Protein AF-A0AAN8E8A8-F1 (afdb_monomer_lite)

Foldseek 3Di:
DDDDDPDDPPDPDDDPDDPDPPPDCPLLALCCVQQQNPPQQAADDDDDLQFLQSLLVLLVRRVQLSRVQSNVVRDPLAQSQLVVVCSLCVPDDSQQCPLQFLPGQRHPPPDDLVSCVSSVNSSVVLNSLLLNLLSVLLNLLLVLLCVCLVCVCVLPVVLCVLLHDFDQQDAPQLLLLLLVLLLVLLVVCVVRRSQQLVSLLSNQLSVQSVVVPPDDDRDRDRVVVNSVNSNVSSVSSNVLSRLLSCCLSVHPPRHQVSNGPSLFCDDPPPGPGSNSRNCRSNSSNHPCSCPCSVVSSVSSSLSSNLVNSVSSCCRPFVKDKDKAPDQDPPDPAWDADPPPSITIGIWGQDPVNPDTHGDCSVSCVVSPPD

Sequence (370 aa):
MHLSGQLAAALAVSVATAAPSSLWRRADDPLGPYLGGLKDRGKCVTHKYETTESRAEVWDAARGSEFIDAYLNNNPREGWTTTIAKRLFPDQSAGQLDGWSDQALFTLGNHECSEFADLNVAGLFEVLVSIQDFHLFSKQYLSNLDLICSDPGNITSSVVEQFGKPEEDESPNYAALLSGALSIGAAASDANPTMGGALGALSGLAGIVGELNGKDEAGDDSEDLALRMVRGTCQAAKASISKIVDAVVGVPGSSEVDIPFDMKATTTAKYEHAIAYLFENGQWLSDHPTWAIRQNFDEVKLRMRQSLAWQLLRLKHQALVVINDASDCTDKNEVKDPDNGYCYGMMQLSEDGNNLLGGINDIAYPLWDE

Structure (mmCIF, N/CA/C/O backbone):
data_AF-A0AAN8E8A8-F1
#
_entry.id   AF-A0AAN8E8A8-F1
#
loop_
_atom_site.group_PDB
_atom_site.id
_atom_site.type_symbol
_atom_site.label_atom_id
_atom_site.label_alt_id
_atom_site.label_comp_id
_atom_site.label_asym_id
_atom_site.label_entity_id
_atom_site.label_seq_id
_atom_site.pdbx_PDB_ins_code
_atom_site.Cartn_x
_atom_site.Cartn_y
_atom_site.Cartn_z
_atom_site.occupancy
_atom_site.B_iso_or_equiv
_atom_site.auth_seq_id
_atom_site.auth_comp_id
_atom_site.auth_asym_id
_atom_site.auth_atom_id
_atom_site.pdbx_PDB_model_num
ATOM 1 N N . MET A 1 1 ? 14.234 18.464 74.616 1.00 35.94 1 MET A N 1
ATOM 2 C CA . MET A 1 1 ? 14.677 17.823 73.361 1.00 35.94 1 MET A CA 1
ATOM 3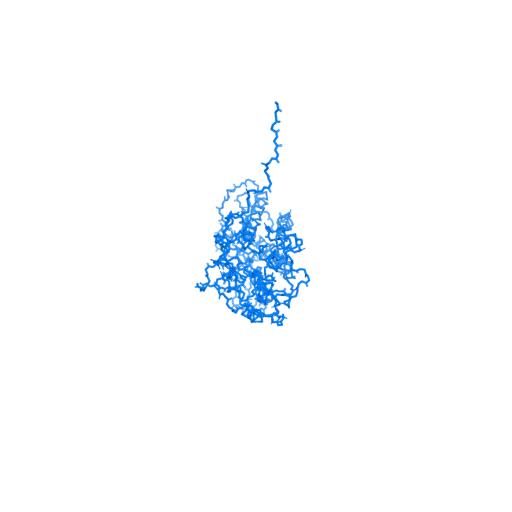 C C . MET A 1 1 ? 13.526 16.974 72.837 1.00 35.94 1 MET A C 1
ATOM 5 O O . MET A 1 1 ? 13.085 16.117 73.583 1.00 35.94 1 MET A O 1
ATOM 9 N N . HIS A 1 2 ? 13.057 17.300 71.623 1.00 33.69 2 HIS A N 1
ATOM 10 C CA . HIS A 1 2 ? 12.178 16.557 70.688 1.00 33.69 2 HIS A CA 1
ATOM 11 C C . HIS A 1 2 ? 10.798 16.055 71.191 1.00 33.69 2 HIS A C 1
ATOM 13 O O . HIS A 1 2 ? 10.729 15.251 72.107 1.00 33.69 2 HIS A O 1
ATOM 19 N N . LEU A 1 3 ? 9.644 16.592 70.733 1.00 29.50 3 LEU A N 1
ATOM 20 C CA . LEU A 1 3 ? 8.972 16.385 69.417 1.00 29.50 3 LEU A CA 1
ATOM 21 C C . LEU A 1 3 ? 8.946 14.888 69.063 1.00 29.50 3 LEU A C 1
ATOM 23 O O . LEU A 1 3 ? 9.996 14.310 68.847 1.00 29.50 3 LEU A O 1
ATOM 27 N N . SER A 1 4 ? 7.828 14.171 68.947 1.00 38.38 4 SER A N 1
ATOM 28 C CA . SER A 1 4 ? 6.668 14.408 68.074 1.00 38.38 4 SER A CA 1
ATOM 29 C C . SER A 1 4 ? 5.815 13.119 68.073 1.00 38.38 4 SER A C 1
ATOM 31 O O . SER A 1 4 ? 6.364 12.043 68.298 1.00 38.38 4 SER A O 1
ATOM 33 N N . GLY A 1 5 ? 4.500 13.200 67.819 1.00 32.78 5 GLY A N 1
ATOM 34 C CA . GLY A 1 5 ? 3.701 11.996 67.530 1.00 32.78 5 GLY A CA 1
ATOM 35 C C . GLY A 1 5 ? 2.198 12.040 67.824 1.00 32.78 5 GLY A C 1
ATOM 36 O O . GLY A 1 5 ? 1.542 11.016 67.695 1.00 32.78 5 GLY A O 1
ATOM 37 N N . GLN A 1 6 ? 1.619 13.183 68.204 1.00 39.28 6 GLN A N 1
ATOM 38 C CA . GLN A 1 6 ? 0.170 13.401 68.105 1.00 39.28 6 GLN A CA 1
ATOM 39 C C . GLN A 1 6 ? -0.155 13.938 66.706 1.00 39.28 6 GLN A C 1
ATOM 41 O O . GLN A 1 6 ? -0.152 15.144 66.487 1.00 39.28 6 GLN A O 1
ATOM 46 N N . LEU A 1 7 ? -0.368 13.040 65.742 1.00 34.28 7 LEU A N 1
ATOM 47 C CA . LEU A 1 7 ? -0.875 13.373 64.403 1.00 34.28 7 LEU A CA 1
ATOM 48 C C . LEU A 1 7 ? -1.458 12.112 63.746 1.00 34.28 7 LEU A C 1
ATOM 50 O O . LEU A 1 7 ? -0.932 11.585 62.776 1.00 34.28 7 LEU A O 1
ATOM 54 N N . ALA A 1 8 ? -2.539 11.588 64.325 1.00 34.41 8 ALA A N 1
ATOM 55 C CA . ALA A 1 8 ? -3.302 10.481 63.735 1.00 34.41 8 ALA A CA 1
ATOM 56 C C . ALA A 1 8 ? -4.830 10.659 63.840 1.00 34.41 8 ALA A C 1
ATOM 58 O O . ALA A 1 8 ? -5.570 9.716 63.593 1.00 34.41 8 ALA A O 1
ATOM 59 N N . ALA A 1 9 ? -5.331 11.847 64.201 1.00 35.34 9 ALA A N 1
ATOM 60 C CA . ALA A 1 9 ? -6.763 12.030 64.478 1.00 35.34 9 ALA A CA 1
ATOM 61 C C . ALA A 1 9 ? -7.368 13.346 63.954 1.00 35.34 9 ALA A C 1
ATOM 63 O O . ALA A 1 9 ? -8.383 13.801 64.469 1.00 35.34 9 ALA A O 1
ATOM 64 N N . ALA A 1 10 ? -6.775 13.964 62.930 1.00 33.94 10 ALA A N 1
ATOM 65 C CA . ALA A 1 10 ? -7.313 15.186 62.329 1.00 33.94 10 ALA A CA 1
ATOM 66 C C . ALA A 1 10 ? -7.115 15.190 60.807 1.00 33.94 10 ALA A C 1
ATOM 68 O O . ALA A 1 10 ? -6.265 15.908 60.298 1.00 33.94 10 ALA A O 1
ATOM 69 N N . LEU A 1 11 ? -7.862 14.338 60.098 1.00 31.73 11 LEU A N 1
ATOM 70 C CA . LEU A 1 11 ? -8.138 14.460 58.652 1.00 31.73 11 LEU A CA 1
ATOM 71 C C . LEU A 1 11 ? -9.311 13.555 58.221 1.00 31.73 11 LEU A C 1
ATOM 73 O O . LEU A 1 11 ? -9.364 13.044 57.108 1.00 31.73 11 LEU A O 1
ATOM 77 N N . ALA A 1 12 ? -10.273 13.361 59.124 1.00 36.41 12 ALA A N 1
ATOM 78 C CA . ALA A 1 12 ? -11.606 12.898 58.775 1.00 36.41 12 ALA A CA 1
ATOM 79 C C . ALA A 1 12 ? -12.535 14.112 58.886 1.00 36.41 12 ALA A C 1
ATOM 81 O O . ALA A 1 12 ? -12.569 14.747 59.936 1.00 36.41 12 ALA A O 1
ATOM 82 N N . VAL A 1 13 ? -13.281 14.385 57.812 1.00 38.91 13 VAL A N 1
ATOM 83 C CA . VAL A 1 13 ? -14.240 15.485 57.574 1.00 38.91 13 VAL A CA 1
ATOM 84 C C . VAL A 1 13 ? -13.688 16.622 56.699 1.00 38.91 13 VAL A C 1
ATOM 86 O O . VAL A 1 13 ? -12.689 17.257 57.015 1.00 38.91 13 VAL A O 1
ATOM 89 N N . SER A 1 14 ? -14.436 16.879 55.613 1.00 34.62 14 SER A N 1
ATOM 90 C CA . SER A 1 14 ? -14.176 17.699 54.412 1.00 34.62 14 SER A CA 1
ATOM 91 C C . SER A 1 14 ? -13.165 17.046 53.461 1.00 34.62 14 SER A C 1
ATOM 93 O O . SER A 1 14 ? -11.975 17.048 53.711 1.00 34.62 14 SER A O 1
ATOM 95 N N . VAL A 1 15 ? -13.589 16.338 52.408 1.00 35.12 15 VAL A N 1
ATOM 96 C CA . VAL A 1 15 ? -14.253 16.912 51.231 1.00 35.12 15 VAL A CA 1
ATOM 97 C C . VAL A 1 15 ? -15.332 15.964 50.682 1.00 35.12 15 VAL A C 1
ATOM 99 O O . VAL A 1 15 ? -15.055 15.016 49.955 1.00 35.12 15 VAL A O 1
ATOM 102 N N . ALA A 1 16 ? -16.590 16.264 51.003 1.00 40.56 16 ALA A N 1
ATOM 103 C CA . ALA A 1 16 ? -17.715 15.967 50.130 1.00 40.56 16 ALA A CA 1
ATOM 104 C C . ALA A 1 16 ? -17.900 17.189 49.219 1.00 40.56 16 ALA A C 1
ATOM 106 O O . ALA A 1 16 ? -18.702 18.066 49.515 1.00 40.56 16 ALA A O 1
ATOM 107 N N . THR A 1 17 ? -17.117 17.270 48.144 1.00 37.12 17 THR A N 1
ATOM 108 C CA . THR A 1 17 ? -17.407 18.117 46.978 1.00 37.12 17 THR A CA 1
ATOM 109 C C . THR A 1 17 ? -16.870 17.419 45.735 1.00 37.12 17 THR A C 1
ATOM 111 O O . THR A 1 17 ? -15.662 17.285 45.577 1.00 37.12 17 THR A O 1
ATOM 114 N N . ALA A 1 18 ? -17.799 16.980 44.884 1.00 38.16 18 ALA A N 1
ATOM 115 C CA . ALA A 1 18 ? -17.611 16.673 43.469 1.00 38.16 18 ALA A CA 1
ATOM 116 C C . ALA A 1 18 ? -16.403 15.786 43.107 1.00 38.16 18 ALA A C 1
ATOM 118 O O . ALA A 1 18 ? -15.421 16.257 42.541 1.00 38.16 18 ALA A O 1
ATOM 119 N N . ALA A 1 19 ? -16.538 14.471 43.298 1.00 33.03 19 ALA A N 1
ATOM 120 C CA . ALA A 1 19 ? -15.994 13.582 42.278 1.00 33.03 19 ALA A CA 1
ATOM 121 C C . ALA A 1 19 ? -16.868 13.793 41.027 1.00 33.03 19 ALA A C 1
ATOM 123 O O . ALA A 1 19 ? -18.078 13.545 41.111 1.00 33.03 19 ALA A O 1
ATOM 124 N N . PRO A 1 20 ? -16.333 14.310 39.903 1.00 36.38 20 PRO A N 1
ATOM 125 C CA . PRO A 1 20 ? -17.075 14.270 38.658 1.00 36.38 20 PRO A CA 1
ATOM 126 C C . PRO A 1 20 ? -17.389 12.804 38.388 1.00 36.38 20 PRO A C 1
ATOM 128 O O . PRO A 1 20 ? -16.576 11.927 38.671 1.00 36.38 20 PRO A O 1
ATOM 131 N N . SER A 1 21 ? -18.594 12.558 37.898 1.00 35.22 21 SER A N 1
ATOM 132 C CA . SER A 1 21 ? -19.076 11.284 37.390 1.00 35.22 21 SER A CA 1
ATOM 133 C C . SER A 1 21 ? -18.055 10.646 36.441 1.00 35.22 21 SER A C 1
ATOM 135 O O . SER A 1 21 ? -18.149 10.795 35.223 1.00 35.22 21 SER A O 1
ATOM 137 N N . SER A 1 22 ? -17.081 9.920 36.986 1.00 37.28 22 SER A N 1
ATOM 138 C CA . SER A 1 22 ? -16.337 8.901 36.271 1.00 37.28 22 SER A CA 1
ATOM 139 C C . SER A 1 22 ? -17.321 7.766 36.057 1.00 37.28 22 SER A C 1
ATOM 141 O O . SER A 1 22 ? -17.480 6.856 36.867 1.00 37.28 22 SER A O 1
ATOM 143 N N . LEU A 1 23 ? -18.073 7.935 34.970 1.00 39.00 23 LEU A N 1
ATOM 144 C CA . LEU A 1 23 ? -18.731 6.890 34.214 1.00 39.00 23 LEU A CA 1
ATOM 145 C C . LEU A 1 23 ? -17.980 5.580 34.427 1.00 39.00 23 LEU A C 1
ATOM 147 O O . LEU A 1 23 ? -16.825 5.431 34.026 1.00 39.00 23 LEU A O 1
ATOM 151 N N . TRP A 1 24 ? -18.650 4.662 35.109 1.00 38.09 24 TRP A N 1
ATOM 152 C CA . TRP A 1 24 ? -18.317 3.256 35.110 1.00 38.09 24 TRP A CA 1
ATOM 153 C C . TRP A 1 24 ? -17.956 2.868 33.676 1.00 38.09 24 TRP A C 1
ATOM 155 O O . TRP A 1 24 ? -18.806 2.976 32.789 1.00 38.09 24 TRP A O 1
ATOM 165 N N . ARG A 1 25 ? -16.698 2.470 33.437 1.00 45.06 25 ARG A N 1
ATOM 166 C CA . ARG A 1 25 ? -16.349 1.708 32.235 1.00 45.06 25 ARG A CA 1
ATOM 167 C C . ARG A 1 25 ? -17.308 0.529 32.222 1.00 45.06 25 ARG A C 1
ATOM 169 O O . ARG A 1 25 ? -17.209 -0.352 33.073 1.00 45.06 25 ARG A O 1
ATOM 176 N N . ARG A 1 26 ? -18.280 0.564 31.321 1.00 51.53 26 ARG A N 1
ATOM 177 C CA . ARG A 1 26 ? -19.059 -0.614 30.984 1.00 51.53 26 ARG A CA 1
ATOM 178 C C . ARG A 1 26 ? -18.059 -1.610 30.418 1.00 51.53 26 ARG A C 1
ATOM 180 O O . ARG A 1 26 ? -17.403 -1.306 29.428 1.00 51.53 26 ARG A O 1
ATOM 187 N N . ALA A 1 27 ? -17.848 -2.723 31.117 1.00 60.53 27 ALA A N 1
ATOM 188 C CA . ALA A 1 27 ? -16.941 -3.770 30.648 1.00 60.53 27 ALA A CA 1
ATOM 189 C C . ALA A 1 27 ? -17.381 -4.296 29.267 1.00 60.53 27 ALA A C 1
ATOM 191 O O . ALA A 1 27 ? -16.548 -4.723 28.483 1.00 60.53 27 ALA A O 1
ATOM 192 N N . ASP A 1 28 ? -18.677 -4.172 28.975 1.00 72.06 28 ASP A N 1
ATOM 193 C CA . ASP A 1 28 ? -19.370 -4.468 27.723 1.00 72.06 28 ASP A CA 1
ATOM 194 C C . ASP A 1 28 ? -19.253 -3.371 26.645 1.00 72.06 28 ASP A C 1
ATOM 196 O O . ASP A 1 28 ? -19.729 -3.569 25.534 1.00 72.06 28 ASP A O 1
ATOM 200 N N . ASP A 1 29 ? -18.665 -2.204 26.944 1.00 81.38 29 ASP A N 1
ATOM 201 C CA . ASP A 1 29 ? -18.480 -1.123 25.964 1.00 81.38 29 ASP A CA 1
ATOM 202 C C . ASP A 1 29 ? -17.248 -0.238 26.274 1.00 81.38 29 ASP A C 1
ATOM 204 O O . ASP A 1 29 ? -17.376 0.915 26.717 1.00 81.38 29 ASP A O 1
ATOM 208 N N . PRO A 1 30 ? -16.026 -0.751 26.048 1.00 85.31 30 PRO A N 1
ATOM 209 C CA . PRO A 1 30 ? -14.789 -0.031 26.351 1.00 85.31 30 PRO A CA 1
ATOM 210 C C . PRO A 1 30 ? -14.510 1.163 25.420 1.00 85.31 30 PRO A C 1
ATOM 212 O O . PRO A 1 30 ? -13.744 2.055 25.799 1.00 85.31 30 PRO A O 1
ATOM 215 N N . LEU A 1 31 ? -15.109 1.211 24.220 1.00 89.00 31 LEU A N 1
ATOM 216 C CA . LEU A 1 31 ? -14.847 2.261 23.223 1.00 89.00 31 LEU A CA 1
ATOM 217 C C . LEU A 1 31 ? -15.950 3.317 23.105 1.00 89.00 31 LEU A C 1
ATOM 219 O O . LEU A 1 31 ? -15.705 4.372 22.526 1.00 89.00 31 LEU A O 1
ATOM 223 N N . GLY A 1 32 ? -17.130 3.106 23.687 1.00 87.56 32 GLY A N 1
ATOM 224 C CA . GLY A 1 32 ? -18.271 4.010 23.548 1.00 87.56 32 GLY A CA 1
ATOM 225 C C . GLY A 1 32 ? -18.007 5.496 23.830 1.00 87.56 32 GLY A C 1
ATOM 226 O O . GLY A 1 32 ? -18.462 6.324 23.039 1.00 87.56 32 GLY A O 1
ATOM 227 N N . PRO A 1 33 ? -17.235 5.875 24.870 1.00 88.69 33 PRO A N 1
ATOM 228 C CA . PRO A 1 33 ? -16.879 7.275 25.126 1.00 88.69 33 PRO A CA 1
ATOM 229 C C . PRO A 1 33 ? -16.041 7.942 24.026 1.00 88.69 33 PRO A C 1
ATOM 231 O O . PRO A 1 33 ? -15.906 9.160 24.025 1.00 88.69 33 PRO A O 1
ATOM 234 N N . TYR A 1 34 ? -15.465 7.156 23.117 1.00 89.75 34 TYR A N 1
ATOM 235 C CA . TYR A 1 34 ? -14.472 7.590 22.137 1.00 89.75 34 TYR A CA 1
ATOM 236 C C . TYR A 1 34 ? -14.999 7.597 20.700 1.00 89.75 34 TYR A C 1
ATOM 238 O O . TYR A 1 34 ? -14.264 7.979 19.801 1.00 89.75 34 TYR A O 1
ATOM 246 N N . LEU A 1 35 ? -16.250 7.188 20.471 1.00 89.38 35 LEU A N 1
ATOM 247 C CA . LEU A 1 35 ? -16.831 7.042 19.129 1.00 89.38 35 LEU A CA 1
ATOM 248 C C . LEU A 1 35 ? -17.850 8.137 18.780 1.00 89.38 35 LEU A C 1
ATOM 250 O O . LEU A 1 35 ? -18.697 7.937 17.915 1.00 89.38 35 LEU A O 1
ATOM 254 N N . GLY A 1 36 ? -17.846 9.269 19.493 1.00 83.25 36 GLY A N 1
ATOM 255 C CA . GLY A 1 36 ? -18.661 10.439 19.131 1.00 83.25 36 GLY A CA 1
ATOM 256 C C . GLY A 1 36 ? -20.174 10.195 19.050 1.00 83.25 36 GLY A C 1
ATOM 257 O O . GLY A 1 36 ? -20.881 10.919 18.357 1.00 83.25 36 GLY A O 1
ATOM 258 N N . GLY A 1 37 ? -20.692 9.163 19.725 1.00 81.62 37 GLY A N 1
ATOM 259 C CA . GLY A 1 37 ? -22.108 8.794 19.653 1.00 81.62 37 GLY A CA 1
ATOM 260 C C . GLY A 1 37 ? -22.492 7.883 18.480 1.00 81.62 37 GLY A C 1
ATOM 261 O O . GLY A 1 37 ? -23.688 7.723 18.232 1.00 81.62 37 GLY A O 1
ATOM 262 N N . LEU A 1 38 ? -21.531 7.247 17.799 1.00 87.56 38 LEU A N 1
ATOM 263 C CA . LEU A 1 38 ? -21.780 6.155 16.853 1.00 87.56 38 LEU A CA 1
ATOM 264 C C . LEU A 1 38 ? -22.551 5.012 17.550 1.00 87.56 38 LEU A C 1
ATOM 266 O O . LEU A 1 38 ? -22.001 4.278 18.378 1.00 87.56 38 LEU A O 1
ATOM 270 N N . LYS A 1 39 ? -23.857 4.913 17.257 1.00 80.62 39 LYS A N 1
ATOM 271 C CA . LYS A 1 39 ? -24.787 3.987 17.938 1.00 80.62 39 LYS A CA 1
ATOM 272 C C . LYS A 1 39 ? -24.770 2.575 17.366 1.00 80.62 39 LYS A C 1
ATOM 274 O O . LYS A 1 39 ? -24.834 1.623 18.129 1.00 80.62 39 LYS A O 1
ATOM 279 N N . ASP A 1 40 ? -24.718 2.463 16.045 1.00 86.19 40 ASP A N 1
ATOM 280 C CA . ASP A 1 40 ? -24.553 1.192 15.345 1.00 86.19 40 ASP A CA 1
ATOM 281 C C . ASP A 1 40 ? -23.068 1.043 15.004 1.00 86.19 40 ASP A C 1
ATOM 283 O O . ASP A 1 40 ? -22.513 1.904 14.324 1.00 86.19 40 ASP A O 1
ATOM 287 N N . ARG A 1 41 ? -22.414 0.013 15.538 1.00 89.12 41 ARG A N 1
ATOM 288 C CA . ARG A 1 41 ? -20.958 -0.191 15.434 1.00 89.12 41 ARG A CA 1
ATOM 289 C C . ARG A 1 41 ? -20.630 -1.423 14.607 1.00 89.12 41 ARG A C 1
ATOM 291 O O . ARG A 1 41 ? -19.653 -2.122 14.873 1.00 89.12 41 ARG A O 1
ATOM 298 N N . GLY A 1 42 ? -21.498 -1.672 13.634 1.00 91.19 42 GLY A N 1
ATOM 299 C CA . GLY A 1 42 ? -21.404 -2.798 12.738 1.00 91.19 42 GLY A CA 1
ATOM 300 C C . GLY A 1 42 ? -21.717 -4.116 13.429 1.00 91.19 42 GLY A C 1
ATOM 301 O O . GLY A 1 42 ? -22.034 -4.194 14.619 1.00 91.19 42 GLY A O 1
ATOM 302 N N . LYS A 1 43 ? -21.636 -5.177 12.639 1.00 91.19 43 LYS A N 1
ATOM 303 C CA . LYS A 1 43 ? -21.940 -6.547 13.045 1.00 91.19 43 LYS A CA 1
ATOM 304 C C . LYS A 1 43 ? -20.898 -7.495 12.477 1.00 91.19 43 LYS A C 1
ATOM 306 O O . LYS A 1 43 ? -20.327 -7.225 11.425 1.00 91.19 43 LYS A O 1
ATOM 311 N N . CYS A 1 44 ? -20.732 -8.634 13.137 1.00 87.88 44 CYS A N 1
ATOM 312 C CA . CYS A 1 44 ? -20.002 -9.743 12.548 1.00 87.88 44 CYS A CA 1
ATOM 313 C C . CYS A 1 44 ? -20.753 -10.250 11.323 1.00 87.88 44 CYS A C 1
ATOM 315 O O . CYS A 1 44 ? -21.973 -10.448 11.354 1.00 87.88 44 CYS A O 1
ATOM 317 N N . VAL A 1 45 ? -20.011 -10.472 10.252 1.00 85.38 45 VAL A N 1
ATOM 318 C CA . VAL A 1 45 ? -20.503 -11.034 9.001 1.00 85.38 45 VAL A CA 1
ATOM 319 C C . VAL A 1 45 ? -19.654 -12.235 8.633 1.00 85.38 45 VAL A C 1
ATOM 321 O O . VAL A 1 45 ? -18.558 -12.427 9.145 1.00 85.38 45 VAL A O 1
ATOM 324 N N . THR A 1 46 ? -20.187 -13.102 7.780 1.00 80.75 46 THR A N 1
ATOM 325 C CA . THR A 1 46 ? -19.402 -14.224 7.270 1.00 80.75 46 THR A CA 1
ATOM 326 C C . THR A 1 46 ? -18.262 -13.679 6.416 1.00 80.75 46 THR A C 1
ATOM 328 O O . THR A 1 46 ? -18.532 -12.998 5.428 1.00 80.75 46 THR A O 1
ATOM 331 N N . HIS A 1 47 ? -17.019 -13.994 6.785 1.00 76.12 47 HIS A N 1
ATOM 332 C CA . HIS A 1 47 ? -15.837 -13.538 6.057 1.00 76.12 47 HIS A CA 1
ATOM 333 C C . HIS A 1 47 ? -15.872 -14.077 4.622 1.00 76.12 47 HIS A C 1
ATOM 335 O O . HIS A 1 47 ? -15.904 -15.290 4.401 1.00 76.12 47 HIS A O 1
ATOM 341 N N . LYS A 1 48 ? -15.932 -13.161 3.654 1.00 80.44 48 LYS A N 1
ATOM 342 C CA . LYS A 1 48 ? -15.908 -13.446 2.216 1.00 80.44 48 LYS A CA 1
ATOM 343 C C . LYS A 1 48 ? -15.112 -12.353 1.514 1.00 80.44 48 LYS A C 1
ATOM 345 O O . LYS A 1 48 ? -15.673 -11.336 1.106 1.00 80.44 48 LYS A O 1
ATOM 350 N N . TYR A 1 49 ? -13.807 -12.555 1.361 1.00 85.00 49 TYR A N 1
ATOM 351 C CA . TYR A 1 49 ? -12.905 -11.537 0.807 1.00 85.00 49 TYR A CA 1
ATOM 352 C C . TYR A 1 49 ? -12.546 -11.754 -0.673 1.00 85.00 49 TYR A C 1
ATOM 354 O O . TYR A 1 49 ? -11.725 -11.033 -1.243 1.00 85.00 49 TYR A O 1
ATOM 362 N N . GLU A 1 50 ? -13.197 -12.728 -1.311 1.00 80.81 50 GLU A N 1
ATOM 363 C CA . GLU A 1 50 ? -12.890 -13.215 -2.660 1.00 80.81 50 GLU A CA 1
ATOM 364 C C . GLU A 1 50 ? -13.095 -12.162 -3.763 1.00 80.81 50 GLU A C 1
ATOM 366 O O . GLU A 1 50 ? -12.365 -12.150 -4.752 1.00 80.81 50 GLU A O 1
ATOM 371 N N . THR A 1 51 ? -14.074 -11.267 -3.608 1.00 83.31 51 THR A N 1
ATOM 372 C CA . THR A 1 51 ? -14.466 -10.292 -4.641 1.00 83.31 51 THR A CA 1
ATOM 373 C C . THR A 1 51 ? -14.519 -8.879 -4.076 1.00 83.31 51 THR A C 1
ATOM 375 O O . THR A 1 51 ? -14.665 -8.686 -2.869 1.00 83.31 51 THR A O 1
ATOM 378 N N . THR A 1 52 ? -14.426 -7.872 -4.945 1.00 83.12 52 THR A N 1
ATOM 379 C CA . THR A 1 52 ? -14.581 -6.467 -4.542 1.00 83.12 52 THR A CA 1
ATOM 380 C C . THR A 1 52 ? -15.952 -6.220 -3.917 1.00 83.12 52 THR A C 1
ATOM 382 O O . THR A 1 52 ? -16.039 -5.577 -2.875 1.00 83.12 52 THR A O 1
ATOM 385 N N . GLU A 1 53 ? -17.007 -6.788 -4.497 1.00 87.56 53 GLU A N 1
ATOM 386 C CA . GLU A 1 53 ? -18.376 -6.672 -4.000 1.00 87.56 53 GLU A CA 1
ATOM 387 C C . GLU A 1 53 ? -18.529 -7.325 -2.625 1.00 87.56 53 GLU A C 1
ATOM 389 O O . GLU A 1 53 ? -19.068 -6.707 -1.711 1.00 87.56 53 GLU A O 1
ATOM 394 N N . SER A 1 54 ? -18.007 -8.542 -2.437 1.00 88.81 54 SER A N 1
ATOM 395 C CA . SER A 1 54 ? -18.112 -9.235 -1.148 1.00 88.81 54 SER A CA 1
ATOM 396 C C . SER A 1 54 ? -17.329 -8.526 -0.039 1.00 88.81 54 SER A C 1
ATOM 398 O O . SER A 1 54 ? -17.803 -8.457 1.094 1.00 88.81 54 SER A O 1
ATOM 400 N N . ARG A 1 55 ? -16.166 -7.938 -0.353 1.00 89.44 55 ARG A N 1
ATOM 401 C CA . ARG A 1 55 ? -15.418 -7.098 0.598 1.00 89.44 55 ARG A CA 1
ATOM 402 C C . ARG A 1 55 ? -16.168 -5.823 0.953 1.00 89.44 55 ARG A C 1
ATOM 404 O O . ARG A 1 55 ? -16.219 -5.477 2.131 1.00 89.44 55 ARG A O 1
ATOM 411 N N . ALA A 1 56 ? -16.786 -5.169 -0.029 1.00 90.62 56 ALA A N 1
ATOM 412 C CA . ALA A 1 56 ? -17.601 -3.983 0.208 1.00 90.62 56 ALA A CA 1
ATOM 413 C C . ALA A 1 56 ? -18.811 -4.306 1.097 1.00 90.62 56 ALA A C 1
ATOM 415 O O . ALA A 1 56 ? -19.052 -3.601 2.070 1.00 90.62 56 ALA A O 1
ATOM 416 N N . GLU A 1 57 ? -19.506 -5.421 0.846 1.00 92.50 57 GLU A N 1
ATOM 417 C CA . GLU A 1 57 ? -20.606 -5.891 1.700 1.00 92.50 57 GLU A CA 1
ATOM 418 C C . GLU A 1 57 ? -20.156 -6.127 3.148 1.00 92.50 57 GLU A C 1
ATOM 420 O O . GLU A 1 57 ? -20.858 -5.738 4.089 1.00 92.50 57 GLU A O 1
ATOM 425 N N . VAL A 1 58 ? -18.986 -6.750 3.338 1.00 92.69 58 VAL A N 1
ATOM 426 C CA . VAL A 1 58 ? -18.417 -6.964 4.673 1.00 92.69 58 VAL A CA 1
ATOM 427 C C . VAL A 1 58 ? -18.076 -5.633 5.339 1.00 92.69 58 VAL A C 1
ATOM 429 O O . VAL A 1 58 ? -18.461 -5.398 6.486 1.00 92.69 58 VAL A O 1
ATOM 432 N N . TRP A 1 59 ? -17.409 -4.740 4.613 1.00 93.94 59 TRP A N 1
ATOM 433 C CA . TRP A 1 59 ? -16.982 -3.438 5.111 1.00 93.94 59 TRP A CA 1
ATOM 434 C C . TRP A 1 59 ? -18.150 -2.529 5.500 1.00 93.94 59 TRP A C 1
ATOM 436 O O . TRP A 1 59 ? -18.125 -1.899 6.562 1.00 93.94 59 TRP A O 1
ATOM 446 N N . ASP A 1 60 ? -19.198 -2.502 4.680 1.00 93.50 60 ASP A N 1
ATOM 447 C CA . ASP A 1 60 ? -20.420 -1.742 4.931 1.00 93.50 60 ASP A CA 1
ATOM 448 C C . ASP A 1 60 ? -21.166 -2.292 6.148 1.00 93.50 60 ASP A C 1
ATOM 450 O O . ASP A 1 60 ? -21.613 -1.534 7.011 1.00 93.50 60 ASP A O 1
ATOM 454 N N . ALA A 1 61 ? -21.254 -3.620 6.277 1.00 94.25 61 ALA A N 1
ATOM 455 C CA . ALA A 1 61 ? -21.847 -4.254 7.450 1.00 94.25 61 ALA A CA 1
ATOM 456 C C . ALA A 1 61 ? -21.032 -4.019 8.732 1.00 94.25 61 ALA A C 1
ATOM 458 O O . ALA A 1 61 ? -21.611 -3.925 9.819 1.00 94.25 61 ALA A O 1
ATOM 459 N N . ALA A 1 62 ? -19.711 -3.898 8.611 1.00 93.81 62 ALA A N 1
ATOM 460 C CA . ALA A 1 62 ? -18.814 -3.507 9.690 1.00 93.81 62 ALA A CA 1
ATOM 461 C C . ALA A 1 62 ? -18.867 -2.002 9.996 1.00 93.81 62 ALA A C 1
ATOM 463 O O . ALA A 1 62 ? -18.415 -1.575 11.058 1.00 93.81 62 ALA A O 1
ATOM 464 N N . ARG A 1 63 ? -19.434 -1.191 9.092 1.00 94.56 63 ARG A N 1
ATOM 465 C CA . ARG A 1 63 ? -19.383 0.276 9.138 1.00 94.56 63 ARG A CA 1
ATOM 466 C C . ARG A 1 63 ? -17.943 0.791 9.247 1.00 94.56 63 ARG A C 1
ATOM 468 O O . ARG A 1 63 ? -17.673 1.746 9.976 1.00 94.56 63 ARG A O 1
ATOM 475 N N . GLY A 1 64 ? -17.009 0.139 8.550 1.00 93.62 64 GLY A N 1
ATOM 476 C CA . GLY A 1 64 ? -15.577 0.275 8.822 1.00 93.62 64 GLY A CA 1
ATOM 477 C C . GLY A 1 64 ? -15.049 1.705 8.677 1.00 93.62 64 GLY A C 1
ATOM 478 O O . GLY A 1 64 ? -14.449 2.242 9.608 1.00 93.62 64 GLY A O 1
ATOM 479 N N . SER A 1 65 ? -15.344 2.376 7.560 1.00 94.06 65 SER A N 1
ATOM 480 C CA . SER A 1 65 ? -14.900 3.763 7.339 1.00 94.06 65 SER A CA 1
ATOM 481 C C . SER A 1 65 ? -15.528 4.741 8.335 1.00 94.06 65 SER A C 1
ATOM 483 O O . SER A 1 65 ? -14.864 5.653 8.817 1.00 94.06 65 SER A O 1
ATOM 485 N N . GLU A 1 66 ? -16.792 4.524 8.697 1.00 94.31 66 GLU A N 1
ATOM 486 C CA . GLU A 1 66 ? -17.527 5.362 9.650 1.00 94.31 66 GLU A CA 1
ATOM 487 C C . GLU A 1 66 ? -16.995 5.181 11.073 1.00 94.31 66 GLU A C 1
ATOM 489 O O . GLU A 1 66 ? -16.962 6.136 11.844 1.00 94.31 66 GLU A O 1
ATOM 494 N N . PHE A 1 67 ? -16.539 3.973 11.414 1.00 93.75 67 PHE A N 1
ATOM 495 C CA . PHE A 1 67 ? -15.858 3.703 12.671 1.00 93.75 67 PHE A CA 1
ATOM 496 C C . PHE A 1 67 ? -14.520 4.443 12.748 1.00 93.75 67 PHE A C 1
ATOM 498 O O . PHE A 1 67 ? -14.262 5.123 13.742 1.00 93.75 67 PHE A O 1
ATOM 505 N N . ILE A 1 68 ? -13.681 4.313 11.712 1.00 94.19 68 ILE A N 1
ATOM 506 C CA . ILE A 1 68 ? -12.367 4.970 11.640 1.00 94.19 68 ILE A CA 1
ATOM 507 C C . ILE A 1 68 ? -12.537 6.482 11.781 1.00 94.19 68 ILE A C 1
ATOM 509 O O . ILE A 1 68 ? -11.928 7.088 12.661 1.00 94.19 68 ILE A O 1
ATOM 513 N N . ASP A 1 69 ? -13.408 7.071 10.961 1.00 94.62 69 ASP A N 1
ATOM 514 C CA . ASP A 1 69 ? -13.655 8.509 10.955 1.00 94.62 69 ASP A CA 1
ATOM 515 C C . ASP A 1 69 ? -14.213 8.984 12.305 1.00 94.62 69 ASP A C 1
ATOM 517 O O . ASP A 1 69 ? -13.672 9.899 12.920 1.00 94.62 69 ASP A O 1
ATOM 521 N N . ALA A 1 70 ? -15.223 8.296 12.855 1.00 94.50 70 ALA A N 1
ATOM 522 C CA . ALA A 1 70 ? -15.784 8.644 14.159 1.00 94.50 70 ALA A CA 1
ATOM 523 C C . ALA A 1 70 ? -14.751 8.557 15.291 1.00 94.50 70 ALA A C 1
ATOM 525 O O . ALA A 1 70 ? -14.768 9.396 16.195 1.00 94.50 70 ALA A O 1
ATOM 526 N N . TYR A 1 71 ? -13.858 7.564 15.272 1.00 93.88 71 TYR A N 1
ATOM 527 C CA . TYR A 1 71 ? -12.802 7.463 16.272 1.00 93.88 71 TYR A CA 1
ATOM 528 C C . TYR A 1 71 ? -11.792 8.605 16.123 1.00 93.88 71 TYR A C 1
ATOM 530 O O . TYR A 1 71 ? -11.503 9.288 17.106 1.00 93.88 71 TYR A O 1
ATOM 538 N N . LEU A 1 72 ? -11.277 8.847 14.918 1.00 93.94 72 LEU A N 1
ATOM 539 C CA . LEU A 1 72 ? -10.252 9.866 14.676 1.00 93.94 72 LEU A CA 1
ATOM 540 C C . LEU A 1 72 ? -10.773 11.299 14.889 1.00 93.94 72 LEU A C 1
ATOM 542 O O . LEU A 1 72 ? -10.048 12.120 15.447 1.00 93.94 72 LEU A O 1
ATOM 546 N N . ASN A 1 73 ? -12.056 11.562 14.623 1.00 94.38 73 ASN A N 1
ATOM 547 C CA . ASN A 1 73 ? -12.696 12.849 14.930 1.00 94.38 73 ASN A CA 1
ATOM 548 C C . ASN A 1 73 ? -12.726 13.162 16.441 1.00 94.38 73 ASN A C 1
ATOM 550 O O . ASN A 1 73 ? -12.831 14.319 16.847 1.00 94.38 73 ASN A O 1
ATOM 554 N N . ASN A 1 74 ? -12.669 12.137 17.302 1.00 93.19 74 ASN A N 1
ATOM 555 C CA . ASN A 1 74 ? -12.837 12.276 18.754 1.00 93.19 74 ASN A CA 1
ATOM 556 C C . ASN A 1 74 ? -11.572 11.963 19.564 1.00 93.19 74 ASN A C 1
ATOM 558 O O . ASN A 1 74 ? -11.582 12.095 20.791 1.00 93.19 74 ASN A O 1
ATOM 562 N N . ASN A 1 75 ? -10.491 11.525 18.921 1.00 92.44 75 ASN A N 1
ATOM 563 C CA . ASN A 1 75 ? -9.287 11.057 19.601 1.00 92.44 75 ASN A CA 1
ATOM 564 C C . ASN A 1 75 ? -8.027 11.556 18.892 1.00 92.44 75 ASN A C 1
ATOM 566 O O . ASN A 1 75 ? -8.049 11.817 17.693 1.00 92.44 75 ASN A O 1
ATOM 570 N N . PRO A 1 76 ? -6.889 11.642 19.602 1.00 89.81 76 PRO A N 1
ATOM 571 C CA . PRO A 1 76 ? -5.610 11.841 18.943 1.00 89.81 76 PRO A CA 1
ATOM 572 C C . PRO A 1 76 ? -5.359 10.742 17.907 1.00 89.81 76 PRO A C 1
ATOM 574 O O . PRO A 1 76 ? -5.537 9.558 18.197 1.00 89.81 76 PRO A O 1
ATOM 577 N N . ARG A 1 77 ? -4.885 11.144 16.724 1.00 89.06 77 ARG A N 1
ATOM 578 C CA . ARG A 1 77 ? -4.433 10.216 15.678 1.00 89.06 77 ARG A CA 1
ATOM 579 C C . ARG A 1 77 ? -3.210 9.408 16.116 1.00 89.06 77 ARG A C 1
ATOM 581 O O . ARG A 1 77 ? -3.001 8.305 15.631 1.00 89.06 77 ARG A O 1
ATOM 588 N N . GLU A 1 78 ? -2.399 9.959 17.015 1.00 89.25 78 GLU A N 1
ATOM 589 C CA . GLU A 1 78 ? -1.133 9.352 17.412 1.00 89.25 78 GLU A CA 1
ATOM 590 C C . GLU A 1 78 ? -1.323 7.947 18.006 1.00 89.25 78 GLU A C 1
ATOM 592 O O . GLU A 1 78 ? -1.995 7.787 19.028 1.00 89.25 78 GLU A O 1
ATOM 597 N N . GLY A 1 79 ? -0.750 6.928 17.353 1.00 82.94 79 GLY A N 1
ATOM 598 C CA . GLY A 1 79 ? -0.823 5.530 17.786 1.00 82.94 79 GLY A CA 1
ATOM 599 C C . GLY A 1 79 ? -2.248 5.012 17.996 1.00 82.94 79 GLY A C 1
ATOM 600 O O . GLY A 1 79 ? -2.496 4.227 18.923 1.00 82.94 79 GLY A O 1
ATOM 601 N N . TRP A 1 80 ? -3.212 5.490 17.205 1.00 86.81 80 TRP A N 1
ATOM 602 C CA . TRP A 1 80 ? -4.635 5.244 17.447 1.00 86.81 80 TRP A CA 1
ATOM 603 C C . TRP A 1 80 ? -4.998 3.752 17.376 1.00 86.81 80 TRP A C 1
ATOM 605 O O . TRP A 1 80 ? -5.737 3.267 18.236 1.00 86.81 80 TRP A O 1
ATOM 615 N N . THR A 1 81 ? -4.405 3.004 16.440 1.00 85.19 81 THR A N 1
ATOM 616 C CA . THR A 1 81 ? -4.603 1.552 16.266 1.00 85.19 81 THR A CA 1
ATOM 617 C C . THR A 1 81 ? -4.162 0.768 17.504 1.00 85.19 81 THR A C 1
ATOM 619 O O . THR A 1 81 ? -4.916 -0.036 18.053 1.00 85.19 81 THR A O 1
ATOM 622 N N . THR A 1 82 ? -2.974 1.080 18.028 1.00 81.00 82 THR A N 1
ATOM 623 C CA . THR A 1 82 ? -2.437 0.480 19.260 1.00 81.00 82 THR A CA 1
ATOM 624 C C . THR A 1 82 ? -3.241 0.905 20.492 1.00 81.00 82 THR A C 1
ATOM 626 O O . THR A 1 82 ? -3.415 0.132 21.436 1.00 81.00 82 THR A O 1
ATOM 629 N N . THR A 1 83 ? -3.747 2.139 20.507 1.00 86.12 83 THR A N 1
ATOM 630 C CA . THR A 1 83 ? -4.575 2.655 21.604 1.00 86.12 83 THR A CA 1
ATOM 631 C C . THR A 1 83 ? -5.916 1.932 21.679 1.00 86.12 83 THR A C 1
ATOM 633 O O . THR A 1 83 ? -6.348 1.581 22.777 1.00 86.12 83 THR A O 1
ATOM 636 N N . ILE A 1 84 ? -6.556 1.675 20.536 1.00 87.38 84 ILE A N 1
ATOM 637 C CA . ILE A 1 84 ? -7.772 0.860 20.450 1.00 87.38 84 ILE A CA 1
ATOM 638 C C . ILE A 1 84 ? -7.499 -0.550 20.977 1.00 87.38 84 ILE A C 1
ATOM 640 O O . ILE A 1 84 ? -8.168 -0.994 21.909 1.00 87.38 84 ILE A O 1
ATOM 644 N N . ALA A 1 85 ? -6.470 -1.208 20.443 1.00 79.94 85 ALA A N 1
ATOM 645 C CA . ALA A 1 85 ? -6.047 -2.545 20.841 1.00 79.94 85 ALA A CA 1
ATOM 646 C C . ALA A 1 85 ? -5.865 -2.689 22.361 1.00 79.94 85 ALA A C 1
ATOM 648 O O . ALA A 1 85 ? -6.501 -3.531 22.990 1.00 79.94 85 ALA A O 1
ATOM 649 N N . LYS A 1 86 ? -5.073 -1.805 22.984 1.00 79.94 86 LYS A N 1
ATOM 650 C CA . LYS A 1 86 ? -4.823 -1.816 24.439 1.00 79.94 86 LYS A CA 1
ATOM 651 C C . LYS A 1 86 ? -6.072 -1.557 25.283 1.00 79.94 86 LYS A C 1
ATOM 653 O O . LYS A 1 86 ? -6.093 -1.899 26.463 1.00 79.94 86 LYS A O 1
ATOM 658 N N . ARG A 1 87 ? -7.093 -0.900 24.726 1.00 86.00 87 ARG A N 1
ATOM 659 C CA . ARG A 1 87 ? -8.363 -0.655 25.428 1.00 86.00 87 ARG A CA 1
ATOM 660 C C . ARG A 1 87 ? -9.281 -1.865 25.398 1.00 86.00 87 ARG A C 1
ATOM 662 O O . ARG A 1 87 ? -9.991 -2.074 26.376 1.00 86.00 87 ARG A O 1
ATOM 669 N N . LEU A 1 88 ? -9.262 -2.622 24.305 1.00 83.62 88 LEU A N 1
ATOM 670 C CA . LEU A 1 88 ? -10.023 -3.860 24.171 1.00 83.62 88 LEU A CA 1
ATOM 671 C C . LEU A 1 88 ? -9.362 -5.010 24.931 1.00 83.62 88 LEU A C 1
ATOM 673 O O . LEU A 1 88 ? -10.028 -5.717 25.680 1.00 83.62 88 LEU A O 1
ATOM 677 N N . PHE A 1 89 ? -8.044 -5.145 24.784 1.00 82.62 89 PHE A N 1
ATOM 678 C CA . PHE A 1 89 ? -7.270 -6.277 25.285 1.00 82.62 89 PHE A CA 1
ATOM 679 C C . PHE A 1 89 ? -6.105 -5.784 26.160 1.00 82.62 89 PHE A C 1
ATOM 681 O O . PHE A 1 89 ? -4.942 -5.850 25.760 1.00 82.62 89 PHE A O 1
ATOM 688 N N . PRO A 1 90 ? -6.389 -5.253 27.366 1.00 78.00 90 PRO A N 1
ATOM 689 C CA . PRO A 1 90 ? -5.373 -4.645 28.230 1.00 78.00 90 PRO A CA 1
ATOM 690 C C . PRO A 1 90 ? -4.313 -5.636 28.731 1.00 78.00 90 PRO A C 1
ATOM 692 O O . PRO A 1 90 ? -3.209 -5.218 29.076 1.00 78.00 90 PRO A O 1
ATOM 695 N N . ASP A 1 91 ? -4.643 -6.929 28.759 1.00 75.12 91 ASP A N 1
ATOM 696 C CA . ASP A 1 91 ? -3.771 -7.997 29.255 1.00 75.12 91 ASP A CA 1
ATOM 697 C C . ASP A 1 91 ? -2.876 -8.607 28.159 1.00 75.12 91 ASP A C 1
ATOM 699 O O . ASP A 1 91 ? -2.013 -9.438 28.453 1.00 75.12 91 ASP A O 1
ATOM 703 N N . GLN A 1 92 ? -3.048 -8.204 26.894 1.00 70.25 92 GLN A N 1
ATOM 704 C CA . GLN A 1 92 ? -2.191 -8.661 25.803 1.00 70.25 92 GLN A CA 1
ATOM 705 C C . GLN A 1 92 ? -0.865 -7.906 25.756 1.00 70.25 92 GLN A C 1
ATOM 707 O O . GLN A 1 92 ? -0.762 -6.717 26.068 1.00 70.25 92 GLN A O 1
ATOM 712 N N . SER A 1 93 ? 0.183 -8.616 25.329 1.00 62.72 93 SER A N 1
ATOM 713 C CA . SER A 1 93 ? 1.502 -8.011 25.177 1.00 62.72 93 SER A CA 1
ATOM 714 C C . SER A 1 93 ? 1.452 -6.899 24.128 1.00 62.72 93 SER A C 1
ATOM 716 O O . SER A 1 93 ? 0.943 -7.096 23.025 1.00 62.72 93 SER A O 1
ATOM 718 N N . ALA A 1 94 ? 2.022 -5.737 24.462 1.00 52.06 94 ALA A N 1
ATOM 719 C CA . ALA A 1 94 ? 2.016 -4.569 23.583 1.00 52.06 94 ALA A CA 1
ATOM 720 C C . ALA A 1 94 ? 2.576 -4.867 22.181 1.00 52.06 94 ALA A C 1
ATOM 722 O O . ALA A 1 94 ? 2.153 -4.213 21.244 1.00 52.06 94 ALA A O 1
ATOM 723 N N . GLY A 1 95 ? 3.465 -5.862 22.051 1.00 53.19 95 GLY A N 1
ATOM 724 C CA . GLY A 1 95 ? 4.138 -6.235 20.804 1.00 53.19 95 GLY A CA 1
ATOM 725 C C . GLY A 1 95 ? 3.299 -7.004 19.776 1.00 53.19 95 GLY A C 1
ATOM 726 O O . GLY A 1 95 ? 3.757 -7.138 18.650 1.00 53.19 95 GLY A O 1
ATOM 727 N N . GLN A 1 96 ? 2.117 -7.527 20.129 1.00 56.81 96 GLN A N 1
ATOM 728 C CA . GLN A 1 96 ? 1.239 -8.220 19.166 1.00 56.81 96 GLN A CA 1
ATOM 729 C C . GLN A 1 96 ? 0.314 -7.255 18.416 1.00 56.81 96 GLN A C 1
ATOM 731 O O . GLN A 1 96 ? -0.061 -7.517 17.283 1.00 56.81 96 GLN A O 1
ATOM 736 N N . LEU A 1 97 ? -0.016 -6.119 19.030 1.00 59.53 97 LEU A N 1
ATOM 737 C CA . LEU A 1 97 ? -0.868 -5.073 18.455 1.00 59.53 97 LEU A CA 1
ATOM 738 C C . LEU A 1 97 ? -0.100 -3.748 18.321 1.00 59.53 97 LEU A C 1
ATOM 740 O O . LEU A 1 97 ? -0.685 -2.662 18.369 1.00 59.53 97 LEU A O 1
ATOM 744 N N . ASP A 1 98 ? 1.227 -3.846 18.202 1.00 61.78 98 ASP A N 1
ATOM 745 C CA . ASP A 1 98 ? 2.118 -2.710 18.004 1.00 61.78 98 ASP A CA 1
ATOM 746 C C . ASP A 1 98 ? 2.083 -2.322 16.525 1.00 61.78 98 ASP A C 1
ATOM 748 O O . ASP A 1 98 ? 2.566 -3.054 15.666 1.00 61.78 98 ASP A O 1
ATOM 752 N N . GLY A 1 99 ? 1.449 -1.191 16.225 1.00 61.19 99 GLY A N 1
ATOM 753 C CA . GLY A 1 99 ? 1.404 -0.628 14.878 1.00 61.19 99 GLY A CA 1
ATOM 754 C C . GLY A 1 99 ? 2.418 0.494 14.660 1.00 61.19 99 GLY A C 1
ATOM 755 O O . GLY A 1 99 ? 2.314 1.182 13.661 1.00 61.19 99 GLY A O 1
ATOM 756 N N . TRP A 1 100 ? 3.363 0.755 15.571 1.00 62.34 100 TRP A N 1
ATOM 757 C CA . TRP A 1 100 ? 4.124 2.018 15.583 1.00 62.34 100 TRP A CA 1
ATOM 758 C C . TRP A 1 100 ? 5.230 2.147 14.521 1.00 62.34 100 TRP A C 1
ATOM 760 O O . TRP A 1 100 ? 5.999 3.104 14.564 1.00 62.34 100 TRP A O 1
ATOM 770 N N . SER A 1 101 ? 5.360 1.194 13.598 1.00 57.31 101 SER A N 1
ATOM 771 C CA . SER A 1 101 ? 6.288 1.292 12.465 1.00 57.31 101 SER A CA 1
ATOM 772 C C . SER A 1 101 ? 5.967 0.262 11.384 1.00 57.31 101 SER A C 1
ATOM 774 O O . SER A 1 101 ? 5.285 -0.734 11.634 1.00 57.31 101 SER A O 1
ATOM 776 N N . ASP A 1 102 ? 6.549 0.452 10.204 1.00 54.78 102 ASP A N 1
ATOM 777 C CA . ASP A 1 102 ? 6.580 -0.525 9.109 1.00 54.78 102 ASP A CA 1
ATOM 778 C C . ASP A 1 102 ? 7.262 -1.866 9.470 1.00 54.78 102 ASP A C 1
ATOM 780 O O . ASP A 1 102 ? 7.017 -2.889 8.826 1.00 54.78 102 ASP A O 1
ATOM 784 N N . GLN A 1 103 ? 8.085 -1.896 10.523 1.00 58.53 103 GLN A N 1
ATOM 785 C CA . GLN A 1 103 ? 8.723 -3.112 11.036 1.00 58.53 103 GLN A CA 1
ATOM 786 C C . GLN A 1 103 ? 7.846 -3.887 12.024 1.00 58.53 103 GLN A C 1
ATOM 788 O O . GLN A 1 103 ? 8.048 -5.100 12.200 1.00 58.53 103 GLN A O 1
ATOM 793 N N . ALA A 1 104 ? 6.895 -3.207 12.667 1.00 65.12 104 ALA A N 1
ATOM 794 C CA . ALA A 1 104 ? 6.077 -3.776 13.725 1.00 65.12 104 ALA A CA 1
ATOM 795 C C . ALA A 1 104 ? 5.099 -4.829 13.176 1.00 65.12 104 ALA A C 1
ATOM 797 O O . ALA A 1 104 ? 4.621 -4.749 12.043 1.00 65.12 104 ALA A O 1
ATOM 798 N N . LEU A 1 105 ? 4.846 -5.873 13.968 1.00 62.59 105 LEU A N 1
ATOM 799 C CA . LEU A 1 105 ? 3.829 -6.874 13.656 1.00 62.59 105 LEU A CA 1
ATOM 800 C C . LEU A 1 105 ? 2.510 -6.414 14.271 1.00 62.59 105 LEU A C 1
ATOM 802 O O . LEU A 1 105 ? 2.301 -6.568 15.471 1.00 62.59 105 LEU A O 1
ATOM 806 N N . PHE A 1 106 ? 1.622 -5.887 13.433 1.00 75.69 106 PHE A N 1
ATOM 807 C CA . PHE A 1 106 ? 0.230 -5.689 13.806 1.00 75.69 106 PHE A CA 1
ATOM 808 C C . PHE A 1 106 ? -0.530 -6.992 13.540 1.00 75.69 106 PHE A C 1
ATOM 810 O O . PHE A 1 106 ? -0.762 -7.332 12.384 1.00 75.69 106 PHE A O 1
ATOM 817 N N . THR A 1 107 ? -0.859 -7.762 14.582 1.00 75.31 107 THR A N 1
ATOM 818 C CA . THR A 1 107 ? -1.609 -9.017 14.452 1.00 75.31 107 THR A CA 1
ATOM 819 C C . THR A 1 107 ? -2.717 -9.160 15.489 1.00 75.31 107 THR A C 1
ATOM 821 O O . THR A 1 107 ? -2.495 -9.038 16.690 1.00 75.31 107 THR A O 1
ATOM 824 N N . LEU A 1 108 ? -3.916 -9.510 15.025 1.00 76.44 108 LEU A N 1
ATOM 825 C CA . LEU A 1 108 ? -5.048 -9.864 15.886 1.00 76.44 108 LEU A CA 1
ATOM 826 C C . LEU A 1 108 ? -4.886 -11.233 16.569 1.00 76.44 108 LEU A C 1
ATOM 828 O O . LEU A 1 108 ? -5.696 -11.597 17.420 1.00 76.44 108 LEU A O 1
ATOM 832 N N . GLY A 1 109 ? -3.837 -11.994 16.240 1.00 76.81 109 GLY A N 1
ATOM 833 C CA . GLY A 1 109 ? -3.592 -13.312 16.816 1.00 76.81 109 GLY A CA 1
ATOM 834 C C . GLY A 1 109 ? -4.767 -14.259 16.574 1.00 76.81 109 GLY A C 1
ATOM 835 O O . GLY A 1 109 ? -5.122 -14.522 15.431 1.00 76.81 109 GLY A O 1
ATOM 836 N N . ASN A 1 110 ? -5.355 -14.765 17.660 1.00 80.38 110 ASN A N 1
ATOM 837 C CA . ASN A 1 110 ? -6.500 -15.680 17.619 1.00 80.38 110 ASN A CA 1
ATOM 838 C C . ASN A 1 110 ? -7.829 -14.989 17.959 1.00 80.38 110 ASN A C 1
ATOM 840 O O . ASN A 1 110 ? -8.786 -15.689 18.274 1.00 80.38 110 ASN A O 1
ATOM 844 N N . HIS A 1 111 ? -7.883 -13.653 17.975 1.00 84.75 111 HIS A N 1
ATOM 845 C CA . HIS A 1 111 ? -9.135 -12.971 18.275 1.00 84.75 111 HIS A CA 1
ATOM 846 C C . HIS A 1 111 ? -10.166 -13.216 17.179 1.00 84.75 111 HIS A C 1
ATOM 848 O O . HIS A 1 111 ? -9.872 -13.071 15.993 1.00 84.75 111 HIS A O 1
ATOM 854 N N . GLU A 1 112 ? -11.388 -13.534 17.589 1.00 88.94 112 GLU A N 1
ATOM 855 C CA . GLU A 1 112 ? -12.519 -13.734 16.686 1.00 88.94 112 GLU A CA 1
ATOM 856 C C . GLU A 1 112 ? -13.514 -12.572 16.781 1.00 88.94 112 GLU A C 1
ATOM 858 O O . GLU A 1 112 ? -13.632 -11.909 17.814 1.00 88.94 112 GLU A O 1
ATOM 863 N N . CYS A 1 113 ? -14.301 -12.342 15.724 1.00 90.06 113 CYS A N 1
ATOM 864 C CA . CYS A 1 113 ? -15.291 -11.261 15.712 1.00 90.06 113 CYS A CA 1
ATOM 865 C C . CYS A 1 113 ? -16.293 -11.344 16.882 1.00 90.06 113 CYS A C 1
ATOM 867 O O . CYS A 1 113 ? -16.749 -10.314 17.382 1.00 90.06 113 CYS A O 1
ATOM 869 N N . SER A 1 114 ? -16.608 -12.548 17.376 1.00 90.88 114 SER A N 1
ATOM 870 C CA . SER A 1 114 ? -17.480 -12.732 18.543 1.00 90.88 114 SER A CA 1
ATOM 871 C C . SER A 1 114 ? -16.966 -12.021 19.793 1.00 90.88 114 SER A C 1
ATOM 873 O O . SER A 1 114 ? -17.765 -11.445 20.523 1.00 90.88 114 SER A O 1
ATOM 875 N N . GLU A 1 115 ? -15.650 -11.975 20.009 1.00 90.62 115 GLU A N 1
ATOM 876 C CA . GLU A 1 115 ? -15.064 -11.265 21.152 1.00 90.62 115 GLU A CA 1
ATOM 877 C C . GLU A 1 115 ? -15.292 -9.751 21.048 1.00 90.62 115 GLU A C 1
ATOM 879 O O . GLU A 1 115 ? -15.571 -9.077 22.037 1.00 90.62 115 GLU A O 1
ATOM 884 N N . PHE A 1 116 ? -15.242 -9.204 19.832 1.00 91.31 116 PHE A N 1
ATOM 885 C CA . PHE A 1 116 ? -15.559 -7.799 19.572 1.00 91.31 116 PHE A CA 1
ATOM 886 C C . PHE A 1 116 ? -17.060 -7.521 19.696 1.00 91.31 116 PHE A C 1
ATOM 888 O O . PHE A 1 116 ? -17.458 -6.442 20.145 1.00 91.31 116 PHE A O 1
ATOM 895 N N . ALA A 1 117 ? -17.908 -8.481 19.319 1.00 91.25 117 ALA A N 1
ATOM 896 C CA . ALA A 1 117 ? -19.352 -8.387 19.495 1.00 91.25 117 ALA A CA 1
ATOM 897 C C . ALA A 1 117 ? -19.749 -8.357 20.978 1.00 91.25 117 ALA A C 1
ATOM 899 O O . ALA A 1 117 ? -20.589 -7.538 21.354 1.00 91.25 117 ALA A O 1
ATOM 900 N N . ASP A 1 118 ? -19.093 -9.160 21.821 1.00 90.38 118 ASP A N 1
ATOM 901 C CA . ASP A 1 118 ? -19.290 -9.161 23.277 1.00 90.38 118 ASP A CA 1
ATOM 902 C C . ASP A 1 118 ? -18.903 -7.817 23.928 1.00 90.38 118 ASP A C 1
ATOM 904 O O . ASP A 1 118 ? -19.451 -7.441 24.965 1.00 90.38 118 ASP A O 1
ATOM 908 N N . LEU A 1 119 ? -18.009 -7.055 23.284 1.00 89.31 119 LEU A N 1
ATOM 909 C CA . LEU A 1 119 ? -17.600 -5.695 23.662 1.00 89.31 119 LEU A CA 1
ATOM 910 C C . LEU A 1 119 ? -18.395 -4.588 22.939 1.00 89.31 119 LEU A C 1
ATOM 912 O O . LEU A 1 119 ? -18.004 -3.417 22.968 1.00 89.31 119 LEU A O 1
ATOM 916 N N . ASN A 1 120 ? -19.488 -4.947 22.256 1.00 89.31 120 ASN A N 1
ATOM 917 C CA . ASN A 1 120 ? -20.357 -4.034 21.512 1.00 89.31 120 ASN A CA 1
ATOM 918 C C . ASN A 1 120 ? -19.604 -3.185 20.461 1.00 89.31 120 ASN A C 1
ATOM 920 O O . ASN A 1 120 ? -19.885 -1.997 20.274 1.00 89.31 120 ASN A O 1
ATOM 924 N N . VAL A 1 121 ? -18.610 -3.784 19.797 1.00 91.25 121 VAL A N 1
ATOM 925 C CA . VAL A 1 121 ? -17.764 -3.163 18.758 1.00 91.25 121 VAL A CA 1
ATOM 926 C C . VAL A 1 121 ? -17.472 -4.136 17.608 1.00 91.25 121 VAL A C 1
ATOM 928 O O . VAL A 1 121 ? -16.386 -4.119 17.043 1.00 91.25 121 VAL A O 1
ATOM 931 N N . ALA A 1 122 ? -18.432 -4.991 17.247 1.00 91.44 122 ALA A N 1
ATOM 932 C CA . ALA A 1 122 ? -18.245 -6.063 16.262 1.00 91.44 122 ALA A CA 1
ATOM 933 C C . ALA A 1 122 ? -17.598 -5.604 14.939 1.00 91.44 122 ALA A C 1
ATOM 935 O O . ALA A 1 122 ? -16.683 -6.256 14.451 1.00 91.44 122 ALA A O 1
ATOM 936 N N . GLY A 1 123 ? -18.016 -4.461 14.386 1.00 89.88 123 GLY A N 1
ATOM 937 C CA . GLY A 1 123 ? -17.469 -3.936 13.132 1.00 89.88 123 GLY A CA 1
ATOM 938 C C . GLY A 1 123 ? -15.990 -3.539 13.192 1.00 89.88 123 GLY A C 1
ATOM 939 O O . GLY A 1 123 ? -15.306 -3.533 12.172 1.00 89.88 123 GLY A O 1
ATOM 940 N N . LEU A 1 124 ? -15.453 -3.273 14.386 1.00 91.88 124 LEU A N 1
ATOM 941 C CA . LEU A 1 124 ? -14.032 -2.974 14.560 1.00 91.88 124 LEU A CA 1
ATOM 942 C C . LEU A 1 124 ? -13.142 -4.177 14.226 1.00 91.88 124 LEU A C 1
ATOM 944 O O . LEU A 1 124 ? -11.998 -3.975 13.835 1.00 91.88 124 LEU A O 1
ATOM 948 N N . PHE A 1 125 ? -13.647 -5.407 14.342 1.00 91.81 125 PHE A N 1
ATOM 949 C CA . PHE A 1 125 ? -12.884 -6.593 13.963 1.00 91.81 125 PHE A CA 1
ATOM 950 C C . PHE A 1 125 ? -12.383 -6.487 12.513 1.00 91.81 125 PHE A C 1
ATOM 952 O O . PHE A 1 125 ? -11.179 -6.526 12.278 1.00 91.81 125 PHE A O 1
ATOM 959 N N . GLU A 1 126 ? -13.286 -6.228 11.564 1.00 92.88 126 GLU A N 1
ATOM 960 C CA . GLU A 1 126 ? -12.950 -6.099 10.138 1.00 92.88 126 GLU A CA 1
ATOM 961 C C . GLU A 1 126 ? -12.036 -4.895 9.870 1.00 92.88 126 GLU A C 1
ATOM 963 O O . GLU A 1 126 ? -11.129 -4.961 9.046 1.00 92.88 126 GLU A O 1
ATOM 968 N N . VAL A 1 127 ? -12.208 -3.793 10.610 1.00 92.44 127 VAL A N 1
ATOM 969 C CA . VAL A 1 127 ? -11.296 -2.639 10.527 1.00 92.44 127 VAL A CA 1
ATOM 970 C C . VAL A 1 127 ? -9.872 -3.041 10.907 1.00 92.44 127 VAL A C 1
ATOM 972 O O . VAL A 1 127 ? -8.927 -2.688 10.203 1.00 92.44 127 VAL A O 1
ATOM 975 N N . LEU A 1 128 ? -9.699 -3.786 12.000 1.00 90.12 128 LEU A N 1
ATOM 976 C CA . LEU A 1 128 ? -8.374 -4.217 12.435 1.00 90.12 128 LEU A CA 1
ATOM 977 C C . LEU A 1 128 ? -7.786 -5.304 11.524 1.00 90.12 128 LEU A C 1
ATOM 979 O O . LEU A 1 128 ? -6.576 -5.293 11.312 1.00 90.12 128 LEU A O 1
ATOM 983 N N . VAL A 1 129 ? -8.606 -6.191 10.945 1.00 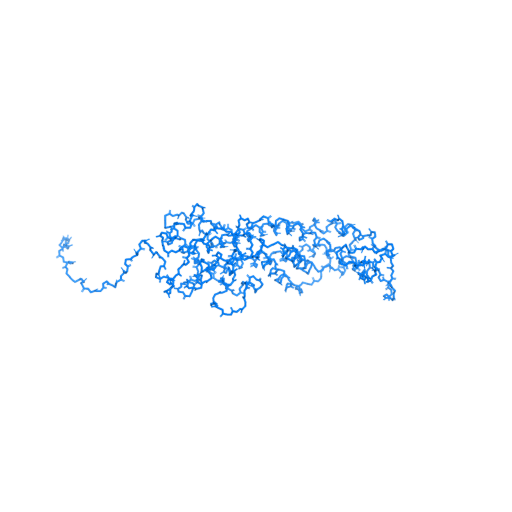89.50 129 VAL A N 1
ATOM 984 C CA . VAL A 1 129 ? -8.159 -7.153 9.916 1.00 89.50 129 VAL A CA 1
ATOM 985 C C . VAL A 1 129 ? -7.621 -6.402 8.698 1.00 89.50 129 VAL A C 1
ATOM 987 O O . VAL A 1 129 ? -6.495 -6.633 8.276 1.00 89.50 129 VAL A O 1
ATOM 990 N N . SER A 1 130 ? -8.368 -5.415 8.209 1.00 90.62 130 SER A N 1
ATOM 991 C CA . SER A 1 130 ? -7.982 -4.570 7.073 1.00 90.62 130 SER A CA 1
ATOM 992 C C . SER A 1 130 ? -6.652 -3.831 7.318 1.00 90.62 130 SER A C 1
ATOM 994 O O . SER A 1 130 ? -5.779 -3.780 6.451 1.00 90.62 130 SER A O 1
ATOM 996 N N . ILE A 1 131 ? -6.440 -3.316 8.537 1.00 89.50 131 ILE A N 1
ATOM 997 C CA . ILE A 1 131 ? -5.171 -2.684 8.946 1.00 89.50 131 ILE A CA 1
ATOM 998 C C . ILE A 1 131 ? -4.029 -3.708 9.019 1.00 89.50 131 ILE A C 1
ATOM 1000 O O . ILE A 1 131 ? -2.922 -3.419 8.562 1.00 89.50 131 ILE A O 1
ATOM 1004 N N . GLN A 1 132 ? -4.275 -4.898 9.575 1.00 88.00 132 GLN A N 1
ATOM 1005 C CA . GLN A 1 132 ? -3.299 -5.991 9.607 1.00 88.00 132 GLN A CA 1
ATOM 1006 C C . GLN A 1 132 ? -2.847 -6.363 8.195 1.00 88.00 132 GLN A C 1
ATOM 1008 O O . GLN A 1 132 ? -1.646 -6.440 7.934 1.00 88.00 132 GLN A O 1
ATOM 1013 N N . ASP A 1 133 ? -3.793 -6.553 7.286 1.00 87.62 133 ASP A N 1
ATOM 1014 C CA . ASP A 1 133 ? -3.526 -6.946 5.908 1.00 87.62 133 ASP A CA 1
ATOM 1015 C C . ASP A 1 133 ? -2.733 -5.866 5.163 1.00 87.62 133 ASP A C 1
ATOM 1017 O O . ASP A 1 133 ? -1.748 -6.179 4.489 1.00 87.62 133 ASP A O 1
ATOM 1021 N N . PHE A 1 134 ? -3.065 -4.588 5.373 1.00 88.06 134 PHE A N 1
ATOM 1022 C CA . PHE A 1 134 ? -2.281 -3.455 4.876 1.00 88.06 134 PHE A CA 1
ATOM 1023 C C . PHE A 1 134 ? -0.834 -3.449 5.402 1.00 88.06 134 PHE A C 1
ATOM 1025 O O . PHE A 1 134 ? 0.109 -3.246 4.628 1.00 88.06 134 PHE A O 1
ATOM 1032 N N . HIS A 1 135 ? -0.626 -3.705 6.698 1.00 86.19 135 HIS A N 1
ATOM 1033 C CA . HIS A 1 135 ? 0.715 -3.803 7.285 1.00 86.19 135 HIS A CA 1
ATOM 1034 C C . HIS A 1 135 ? 1.512 -4.976 6.707 1.00 86.19 135 HIS A C 1
ATOM 1036 O O . HIS A 1 135 ? 2.679 -4.815 6.338 1.00 86.19 135 HIS A O 1
ATOM 1042 N N . LEU A 1 136 ? 0.891 -6.156 6.615 1.00 84.44 136 LEU A N 1
ATOM 1043 C CA . LEU A 1 136 ? 1.514 -7.356 6.058 1.00 84.44 136 LEU A CA 1
ATOM 1044 C C . LEU A 1 136 ? 1.899 -7.148 4.593 1.00 84.44 136 LEU A C 1
ATOM 1046 O O . LEU A 1 136 ? 3.026 -7.473 4.205 1.00 84.44 136 LEU A O 1
ATOM 1050 N N . PHE A 1 137 ? 0.996 -6.560 3.805 1.00 85.50 137 PHE A N 1
ATOM 1051 C CA . PHE A 1 137 ? 1.265 -6.178 2.427 1.00 85.50 137 PHE A CA 1
ATOM 1052 C C . PHE A 1 137 ? 2.458 -5.225 2.349 1.00 85.50 137 PHE A C 1
ATOM 1054 O O . PHE A 1 137 ? 3.435 -5.530 1.669 1.00 85.50 137 PHE A O 1
ATOM 1061 N N . SER A 1 138 ? 2.424 -4.114 3.089 1.00 85.19 138 SER A N 1
ATOM 1062 C CA . SER A 1 138 ? 3.462 -3.075 3.047 1.00 85.19 138 SER A CA 1
ATOM 1063 C C . SER A 1 138 ? 4.838 -3.625 3.421 1.00 85.19 138 SER A C 1
ATOM 1065 O O . SER A 1 138 ? 5.832 -3.342 2.752 1.00 85.19 138 SER A O 1
ATOM 1067 N N . LYS A 1 139 ? 4.904 -4.492 4.436 1.00 84.25 139 LYS A N 1
ATOM 1068 C CA . LYS A 1 139 ? 6.145 -5.147 4.861 1.00 84.25 139 LYS A CA 1
ATOM 1069 C C . LYS A 1 139 ? 6.691 -6.102 3.802 1.00 84.25 139 LYS A C 1
ATOM 1071 O O . LYS A 1 139 ? 7.883 -6.068 3.489 1.00 84.25 139 LYS A O 1
ATOM 1076 N N . GLN A 1 140 ? 5.838 -6.952 3.231 1.00 83.38 140 GLN A N 1
ATOM 1077 C CA . GLN A 1 140 ? 6.257 -7.879 2.181 1.00 83.38 140 GLN A CA 1
ATOM 1078 C C . GLN A 1 140 ? 6.628 -7.137 0.891 1.00 83.38 140 GLN A C 1
ATOM 1080 O O . GLN A 1 140 ? 7.555 -7.549 0.191 1.00 83.38 140 GLN A O 1
ATOM 1085 N N . TYR A 1 141 ? 5.946 -6.036 0.591 1.00 81.38 141 TYR A N 1
ATOM 1086 C CA . TYR A 1 141 ? 6.267 -5.147 -0.514 1.00 81.38 141 TYR A CA 1
ATOM 1087 C C . TYR A 1 141 ? 7.656 -4.535 -0.334 1.00 81.38 141 TYR A C 1
ATOM 1089 O O . TYR A 1 141 ? 8.503 -4.695 -1.210 1.00 81.38 141 TYR A O 1
ATOM 1097 N N . LEU A 1 142 ? 7.920 -3.900 0.816 1.00 82.25 142 LEU A N 1
ATOM 1098 C CA . LEU A 1 142 ? 9.233 -3.342 1.152 1.00 82.25 142 LEU A CA 1
ATOM 1099 C C . LEU A 1 142 ? 10.323 -4.407 1.020 1.00 82.25 142 LEU A C 1
ATOM 1101 O O . LEU A 1 142 ? 11.325 -4.178 0.356 1.00 82.25 142 LEU A O 1
ATOM 1105 N N . SER A 1 143 ? 10.087 -5.614 1.539 1.00 83.81 143 SER A N 1
ATOM 1106 C CA . SER A 1 143 ? 11.038 -6.719 1.402 1.00 83.81 143 SER A CA 1
ATOM 1107 C C . SER A 1 143 ? 11.312 -7.122 -0.052 1.00 83.81 143 SER A C 1
ATOM 1109 O O . SER A 1 143 ? 12.437 -7.512 -0.354 1.00 83.81 143 SER A O 1
ATOM 1111 N N . ASN A 1 144 ? 10.325 -7.081 -0.951 1.00 79.94 144 ASN A N 1
ATOM 1112 C CA . ASN A 1 144 ? 10.549 -7.396 -2.367 1.00 79.94 144 ASN A CA 1
ATOM 1113 C C . ASN A 1 144 ? 11.209 -6.238 -3.119 1.00 79.94 144 ASN A C 1
ATOM 1115 O O . ASN A 1 144 ? 12.056 -6.471 -3.982 1.00 79.94 144 ASN A O 1
ATOM 1119 N N . LEU A 1 145 ? 10.876 -4.999 -2.756 1.00 78.12 145 LEU A N 1
ATOM 1120 C CA . LEU A 1 145 ? 11.557 -3.816 -3.258 1.00 78.12 145 LEU A CA 1
ATOM 1121 C C . LEU A 1 145 ? 13.043 -3.886 -2.890 1.00 78.12 145 LEU A C 1
ATOM 1123 O O . LEU A 1 145 ? 13.883 -3.778 -3.772 1.00 78.12 145 LEU A O 1
ATOM 1127 N N . ASP A 1 146 ? 13.385 -4.212 -1.641 1.00 79.44 146 ASP A N 1
ATOM 1128 C CA . ASP A 1 146 ? 14.762 -4.455 -1.191 1.00 79.44 146 ASP A CA 1
ATOM 1129 C C . ASP A 1 146 ? 15.531 -5.447 -2.077 1.00 79.44 146 ASP A C 1
ATOM 1131 O O . ASP A 1 146 ? 16.714 -5.230 -2.352 1.00 79.44 146 ASP A O 1
ATOM 1135 N N . LEU A 1 147 ? 14.873 -6.501 -2.570 1.00 76.94 147 LEU A N 1
ATOM 1136 C CA . LEU A 1 147 ? 15.493 -7.478 -3.469 1.00 76.94 147 LEU A CA 1
ATOM 1137 C C . LEU A 1 147 ? 15.811 -6.881 -4.844 1.00 76.94 147 LEU A C 1
ATOM 1139 O O . LEU A 1 147 ? 16.895 -7.122 -5.362 1.00 76.94 147 LEU A O 1
ATOM 1143 N N . ILE A 1 148 ? 14.915 -6.071 -5.416 1.00 71.19 148 ILE A N 1
ATOM 1144 C CA . ILE A 1 148 ? 15.195 -5.346 -6.669 1.00 71.19 148 ILE A CA 1
ATOM 1145 C C . ILE A 1 148 ? 16.341 -4.343 -6.460 1.00 71.19 148 ILE A C 1
ATOM 1147 O O . ILE A 1 148 ? 17.231 -4.207 -7.294 1.00 71.19 148 ILE A O 1
ATOM 1151 N N . CYS A 1 149 ? 16.347 -3.654 -5.321 1.00 70.12 149 CYS A N 1
ATOM 1152 C CA . CYS A 1 149 ? 17.274 -2.559 -5.043 1.00 70.12 149 CYS A CA 1
ATOM 1153 C C . CYS A 1 149 ? 18.685 -3.009 -4.646 1.00 70.12 149 CYS A C 1
ATOM 1155 O O . CYS A 1 149 ? 19.642 -2.244 -4.790 1.00 70.12 149 CYS A O 1
ATOM 1157 N N . SER A 1 150 ? 18.815 -4.209 -4.079 1.00 69.44 150 SER A N 1
ATOM 1158 C CA . SER A 1 150 ? 20.099 -4.753 -3.621 1.00 69.44 150 SER A CA 1
ATOM 1159 C C . SER A 1 150 ? 20.956 -5.290 -4.764 1.00 69.44 150 SER A C 1
ATOM 1161 O O . SER A 1 150 ? 22.180 -5.295 -4.632 1.00 69.44 150 SER A O 1
ATOM 1163 N N . ASP A 1 151 ? 20.342 -5.645 -5.894 1.00 67.38 151 ASP A N 1
ATOM 1164 C CA . ASP A 1 151 ? 21.045 -6.135 -7.077 1.00 67.38 151 ASP A CA 1
ATOM 1165 C C . ASP A 1 151 ? 20.436 -5.595 -8.389 1.00 67.38 151 ASP A C 1
ATOM 1167 O O . ASP A 1 151 ? 19.842 -6.347 -9.167 1.00 67.38 151 ASP A O 1
ATOM 1171 N N . PRO A 1 152 ? 20.586 -4.283 -8.678 1.00 62.69 152 PRO A N 1
ATOM 1172 C CA . PRO A 1 152 ? 20.160 -3.746 -9.966 1.00 62.69 152 PRO A CA 1
ATOM 1173 C C . PRO A 1 152 ? 20.980 -4.338 -11.118 1.00 62.69 152 PRO A C 1
ATOM 1175 O O . PRO A 1 152 ? 20.468 -4.426 -12.228 1.00 62.69 152 PRO A O 1
ATOM 1178 N N . GLY A 1 153 ? 22.218 -4.778 -10.843 1.00 60.03 153 GLY A N 1
ATOM 1179 C CA . GLY A 1 153 ? 23.124 -5.420 -11.798 1.00 60.03 153 GLY A CA 1
ATOM 1180 C C . GLY A 1 153 ? 22.517 -6.659 -12.452 1.00 60.03 153 GLY A C 1
ATOM 1181 O O . GLY A 1 153 ? 22.662 -6.875 -13.645 1.00 60.03 153 GLY A O 1
ATOM 1182 N N . ASN A 1 154 ? 21.729 -7.443 -11.725 1.00 65.19 154 ASN A N 1
ATOM 1183 C CA . ASN A 1 154 ? 21.035 -8.593 -12.310 1.00 65.19 154 ASN A CA 1
ATOM 1184 C C . ASN A 1 154 ? 19.956 -8.202 -13.348 1.00 65.19 154 ASN A C 1
ATOM 1186 O O . ASN A 1 154 ? 19.647 -8.963 -14.269 1.00 65.19 154 ASN A O 1
ATOM 1190 N N . ILE A 1 155 ? 19.387 -6.999 -13.230 1.00 63.31 155 ILE A N 1
ATOM 1191 C CA . ILE A 1 155 ? 18.450 -6.445 -14.218 1.00 63.31 155 ILE A CA 1
ATOM 1192 C C . ILE A 1 155 ? 19.218 -5.755 -15.350 1.00 63.31 155 ILE A C 1
ATOM 1194 O O . ILE A 1 155 ? 18.849 -5.908 -16.510 1.00 63.31 155 ILE A O 1
ATOM 1198 N N . THR A 1 156 ? 20.278 -5.010 -15.032 1.00 64.31 156 THR A N 1
ATOM 1199 C CA . THR A 1 156 ? 20.995 -4.179 -16.003 1.00 64.31 156 THR A CA 1
ATOM 1200 C C . THR A 1 156 ? 22.068 -4.932 -16.777 1.00 64.31 156 THR A C 1
ATOM 1202 O O . THR A 1 156 ? 22.149 -4.760 -17.984 1.00 64.31 156 THR A O 1
ATOM 1205 N N . SER A 1 157 ? 22.878 -5.780 -16.144 1.00 65.06 157 SER A N 1
ATOM 1206 C CA . SER A 1 157 ? 24.038 -6.420 -16.778 1.00 65.06 157 SER A CA 1
ATOM 1207 C C . SER A 1 157 ? 23.642 -7.409 -17.873 1.00 65.06 157 SER A C 1
ATOM 1209 O O . SER A 1 157 ? 24.254 -7.392 -18.934 1.00 65.06 157 SER A O 1
ATOM 1211 N N . SER A 1 158 ? 22.598 -8.217 -17.660 1.00 66.75 158 SER A N 1
ATOM 1212 C CA . SER A 1 158 ? 22.090 -9.158 -18.674 1.00 66.75 158 SER A CA 1
ATOM 1213 C C . SER A 1 158 ? 21.540 -8.427 -19.902 1.00 66.75 158 SER A C 1
ATOM 1215 O O . SER A 1 158 ? 21.869 -8.760 -21.037 1.00 66.75 158 SER A O 1
ATOM 1217 N N . VAL A 1 159 ? 20.767 -7.366 -19.672 1.00 65.69 159 VAL A N 1
ATOM 1218 C CA . VAL A 1 159 ? 20.186 -6.534 -20.728 1.00 65.69 159 VAL A CA 1
ATOM 1219 C C . VAL A 1 159 ? 21.269 -5.725 -21.459 1.00 65.69 159 VAL A C 1
ATOM 1221 O O . VAL A 1 159 ? 21.296 -5.669 -22.682 1.00 65.69 159 VAL A O 1
ATOM 1224 N N . VAL A 1 160 ? 22.231 -5.140 -20.749 1.00 67.12 160 VAL A N 1
ATOM 1225 C CA . VAL A 1 160 ? 23.343 -4.397 -21.365 1.00 67.12 160 VAL A CA 1
ATOM 1226 C C . VAL A 1 160 ? 24.282 -5.319 -22.149 1.00 67.12 160 VAL A C 1
ATOM 1228 O O . VAL A 1 160 ? 24.781 -4.915 -23.197 1.00 67.12 160 VAL A O 1
ATOM 1231 N N . GLU A 1 161 ? 24.516 -6.555 -21.699 1.00 69.06 161 GLU A N 1
ATOM 1232 C CA . GLU A 1 161 ? 25.301 -7.546 -22.450 1.00 69.06 161 GLU A CA 1
ATOM 1233 C C . GLU A 1 161 ? 24.623 -7.915 -23.778 1.00 69.06 161 GLU A C 1
ATOM 1235 O O . GLU A 1 161 ? 25.291 -7.990 -24.810 1.00 69.06 161 GLU A O 1
ATOM 1240 N N . GLN A 1 162 ? 23.298 -8.081 -23.770 1.00 67.12 162 GLN A N 1
ATOM 1241 C CA . GLN A 1 162 ? 22.519 -8.447 -24.956 1.00 67.12 162 GLN A CA 1
ATOM 1242 C C . GLN A 1 162 ? 22.328 -7.278 -25.939 1.00 67.12 162 GLN A C 1
ATOM 1244 O O . GLN A 1 162 ? 22.449 -7.462 -27.150 1.00 67.12 162 GLN A O 1
ATOM 1249 N N . PHE A 1 163 ? 22.055 -6.067 -25.441 1.00 66.19 163 PHE A N 1
ATOM 1250 C CA . PHE A 1 163 ? 21.669 -4.913 -26.267 1.00 66.19 163 PHE A CA 1
ATOM 1251 C C . PHE A 1 163 ? 22.810 -3.896 -26.479 1.00 66.19 163 PHE A C 1
ATOM 1253 O O . PHE A 1 163 ? 22.779 -3.097 -27.421 1.00 66.19 163 PHE A O 1
ATOM 1260 N N . GLY A 1 164 ? 23.889 -3.982 -25.700 1.00 63.44 164 GLY A N 1
ATOM 1261 C CA . GLY A 1 164 ? 25.065 -3.111 -25.758 1.00 63.44 164 GLY A CA 1
ATOM 1262 C C . GLY A 1 164 ? 24.992 -1.905 -24.815 1.00 63.44 164 GLY A C 1
ATOM 1263 O O . GLY A 1 164 ? 23.925 -1.524 -24.336 1.00 63.44 164 GLY A O 1
ATOM 1264 N N . LYS A 1 165 ? 26.156 -1.295 -24.549 1.00 66.38 165 LYS A N 1
ATOM 1265 C CA . LYS A 1 165 ? 26.278 -0.085 -23.721 1.00 66.38 165 LYS A CA 1
ATOM 1266 C C . LYS A 1 165 ? 25.901 1.175 -24.527 1.00 66.38 165 LYS A C 1
ATOM 1268 O O . LYS A 1 165 ? 26.270 1.232 -25.702 1.00 66.38 165 LYS A O 1
ATOM 1273 N N . PRO A 1 166 ? 25.198 2.155 -23.924 1.00 60.94 166 PRO A N 1
ATOM 1274 C CA . PRO A 1 166 ? 25.044 3.494 -24.501 1.00 60.94 166 PRO A CA 1
ATOM 1275 C C . PRO A 1 166 ? 26.399 4.193 -24.689 1.00 60.94 166 PRO A C 1
ATOM 1277 O O . PRO A 1 166 ? 27.384 3.796 -24.057 1.00 60.94 166 PRO A O 1
ATOM 1280 N N . GLU A 1 167 ? 26.440 5.243 -25.512 1.00 64.06 167 GLU A N 1
ATOM 1281 C CA . GLU A 1 167 ? 27.593 6.156 -25.561 1.00 64.06 167 GLU A CA 1
ATOM 1282 C C . GLU A 1 167 ? 27.757 6.912 -24.222 1.00 64.06 167 GLU A C 1
ATOM 1284 O O . GLU A 1 167 ? 26.826 6.970 -23.416 1.00 64.06 167 GLU A O 1
ATOM 1289 N N . GLU A 1 168 ? 28.961 7.426 -23.931 1.00 56.19 168 GLU A N 1
ATOM 1290 C CA . GLU A 1 168 ? 29.342 7.963 -22.604 1.00 56.19 168 GLU A CA 1
ATOM 1291 C C . GLU A 1 168 ? 28.456 9.127 -22.110 1.00 56.19 168 GLU A C 1
ATOM 1293 O O . GLU A 1 168 ? 28.389 9.373 -20.907 1.00 56.19 168 GLU A O 1
ATOM 1298 N N . ASP A 1 169 ? 27.741 9.813 -23.003 1.00 56.84 169 ASP A N 1
ATOM 1299 C CA . ASP A 1 169 ? 26.859 10.948 -22.717 1.00 56.84 169 ASP A CA 1
ATOM 1300 C C . ASP A 1 169 ? 25.356 10.603 -22.681 1.00 56.84 169 ASP A C 1
ATOM 1302 O O . ASP A 1 169 ? 24.535 11.459 -22.336 1.00 56.84 169 ASP A O 1
ATOM 1306 N N . GLU A 1 170 ? 24.976 9.350 -22.947 1.00 60.16 170 GLU A N 1
ATOM 1307 C CA . GLU A 1 170 ? 23.583 8.902 -22.944 1.00 60.16 170 GLU A CA 1
ATOM 1308 C C . GLU A 1 170 ? 23.320 7.890 -21.819 1.00 60.16 170 GLU A C 1
ATOM 1310 O O . GLU A 1 170 ? 23.916 6.819 -21.748 1.00 60.16 170 GLU A O 1
ATOM 1315 N N . SER A 1 171 ? 22.378 8.192 -20.917 1.00 61.06 171 SER A N 1
ATOM 1316 C CA . SER A 1 171 ? 21.958 7.250 -19.869 1.00 61.06 171 SER A CA 1
ATOM 1317 C C . SER A 1 171 ? 20.447 7.004 -19.911 1.00 61.06 171 SER A C 1
ATOM 1319 O O . SER A 1 171 ? 19.669 7.957 -20.032 1.00 61.06 171 SER A O 1
ATOM 1321 N N . PRO A 1 172 ? 19.995 5.737 -19.809 1.00 63.34 172 PRO A N 1
ATOM 1322 C CA . PRO A 1 172 ? 18.582 5.434 -19.646 1.00 63.34 172 PRO A CA 1
ATOM 1323 C C . PRO A 1 172 ? 18.019 6.136 -18.409 1.00 63.34 172 PRO A C 1
ATOM 1325 O O . PRO A 1 172 ? 18.661 6.183 -17.359 1.00 63.34 172 PRO A O 1
ATOM 1328 N N . ASN A 1 173 ? 16.789 6.641 -18.489 1.00 66.94 173 ASN A N 1
ATOM 1329 C CA . ASN A 1 173 ? 16.135 7.209 -17.314 1.00 66.94 173 ASN A CA 1
ATOM 1330 C C . ASN A 1 173 ? 15.567 6.083 -16.436 1.00 66.94 173 ASN A C 1
ATOM 1332 O O . ASN A 1 173 ? 14.406 5.693 -16.570 1.00 66.94 173 ASN A O 1
ATOM 1336 N N . TYR A 1 174 ? 16.386 5.576 -15.515 1.00 67.00 174 TYR A N 1
ATOM 1337 C CA . TYR A 1 174 ? 16.036 4.457 -14.636 1.00 67.00 174 TYR A CA 1
ATOM 1338 C C . TYR A 1 174 ? 14.856 4.723 -13.693 1.00 67.00 174 TYR A C 1
ATOM 1340 O O . TYR A 1 174 ? 14.125 3.788 -13.365 1.00 67.00 174 TYR A O 1
ATOM 1348 N N . ALA A 1 175 ? 14.620 5.975 -13.291 1.00 65.69 175 ALA A N 1
ATOM 1349 C CA . ALA A 1 175 ? 13.451 6.325 -12.485 1.00 65.69 175 ALA A CA 1
ATOM 1350 C C . ALA A 1 175 ? 12.158 6.219 -13.314 1.00 65.69 175 ALA A C 1
ATOM 1352 O O . ALA A 1 175 ? 11.163 5.668 -12.844 1.00 65.69 175 ALA A O 1
ATOM 1353 N N . ALA A 1 176 ? 12.189 6.634 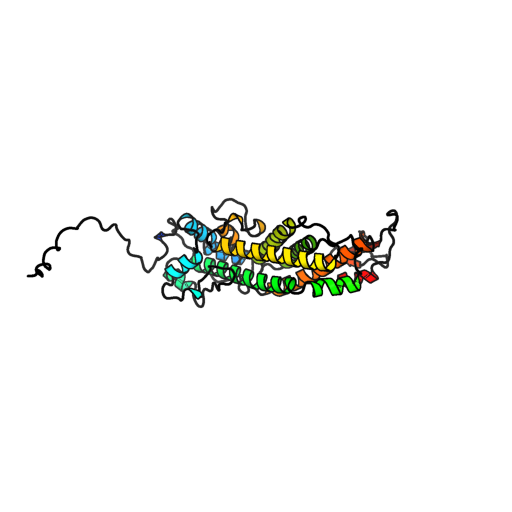-14.584 1.00 68.06 176 ALA A N 1
ATOM 1354 C CA . ALA A 1 176 ? 11.069 6.459 -15.507 1.00 68.06 176 ALA A CA 1
ATOM 1355 C C . ALA A 1 176 ? 10.829 4.981 -15.841 1.00 68.06 176 ALA A C 1
ATOM 1357 O O . ALA A 1 176 ? 9.679 4.557 -15.918 1.00 68.06 176 ALA A O 1
ATOM 1358 N N . LEU A 1 177 ? 11.898 4.188 -15.978 1.00 70.62 177 LEU A N 1
ATOM 1359 C CA . LEU A 1 177 ? 11.807 2.738 -16.168 1.00 70.62 177 LEU A CA 1
ATOM 1360 C C . LEU A 1 177 ? 11.120 2.054 -14.979 1.00 70.62 177 LEU A C 1
ATOM 1362 O O . LEU A 1 177 ? 10.212 1.250 -15.176 1.00 70.62 177 LEU A O 1
ATOM 1366 N N . LEU A 1 178 ? 11.520 2.395 -13.750 1.00 69.38 178 LEU A N 1
ATOM 1367 C CA . LEU A 1 178 ? 10.923 1.829 -12.542 1.00 69.38 178 LEU A CA 1
ATOM 1368 C C . LEU A 1 178 ? 9.477 2.307 -12.337 1.00 69.38 178 LEU A C 1
ATOM 1370 O O . LEU A 1 178 ? 8.618 1.486 -12.033 1.00 69.38 178 LEU A O 1
ATOM 1374 N N . SER A 1 179 ? 9.189 3.598 -12.547 1.00 70.31 179 SER A N 1
ATOM 1375 C CA . SER A 1 179 ? 7.819 4.139 -12.502 1.00 70.31 179 SER A CA 1
ATOM 1376 C C . SER A 1 179 ? 6.913 3.414 -13.500 1.00 70.31 179 SER A C 1
ATOM 1378 O O . SER A 1 179 ? 5.881 2.876 -13.109 1.00 70.31 179 SER A O 1
ATOM 1380 N N . GLY A 1 180 ? 7.340 3.309 -14.763 1.00 70.88 180 GLY A N 1
ATOM 1381 C CA . GLY A 1 180 ? 6.584 2.624 -15.810 1.00 70.88 180 GLY A CA 1
ATOM 1382 C C . GLY A 1 180 ? 6.363 1.144 -15.502 1.00 70.88 180 GLY A C 1
ATOM 1383 O O . GLY A 1 180 ? 5.244 0.655 -15.623 1.00 70.88 180 GLY A O 1
ATOM 1384 N N . ALA A 1 181 ? 7.392 0.436 -15.033 1.00 73.12 181 ALA A N 1
ATOM 1385 C CA . ALA A 1 181 ? 7.263 -0.967 -14.654 1.00 73.12 181 ALA A CA 1
ATOM 1386 C C . ALA A 1 181 ? 6.296 -1.176 -13.478 1.00 73.12 181 ALA A C 1
ATOM 1388 O O . ALA A 1 181 ? 5.517 -2.125 -13.498 1.00 73.12 181 ALA A O 1
ATOM 1389 N N . LEU A 1 182 ? 6.300 -0.282 -12.483 1.00 71.94 182 LEU A N 1
ATOM 1390 C CA . LEU A 1 182 ? 5.348 -0.313 -11.370 1.00 71.94 182 LEU A CA 1
ATOM 1391 C C . LEU A 1 182 ? 3.916 -0.007 -11.829 1.00 71.94 182 LEU A C 1
ATOM 1393 O O . LEU A 1 182 ? 2.997 -0.698 -11.398 1.00 71.94 182 LEU A O 1
ATOM 1397 N N . SER A 1 183 ? 3.718 0.957 -12.738 1.00 71.38 183 SER A N 1
ATOM 1398 C CA . SER A 1 183 ? 2.403 1.242 -13.335 1.00 71.38 183 SER A CA 1
ATOM 1399 C C . SER A 1 183 ? 1.862 0.059 -14.139 1.00 71.38 183 SER A C 1
ATOM 1401 O O . SER A 1 183 ? 0.686 -0.275 -14.024 1.00 71.38 183 SER A O 1
ATOM 1403 N N . ILE A 1 184 ? 2.708 -0.601 -14.935 1.00 67.81 184 ILE A N 1
ATOM 1404 C CA . ILE A 1 184 ? 2.308 -1.789 -15.701 1.00 67.81 184 ILE A CA 1
ATOM 1405 C C . ILE A 1 184 ? 2.048 -2.964 -14.756 1.00 67.81 184 ILE A C 1
ATOM 1407 O O . ILE A 1 184 ? 1.070 -3.679 -14.937 1.00 67.81 184 ILE A O 1
ATOM 1411 N N . GLY A 1 185 ? 2.870 -3.137 -13.717 1.00 65.75 185 GLY A N 1
ATOM 1412 C CA . GLY A 1 185 ? 2.636 -4.128 -12.668 1.00 65.75 185 GLY A CA 1
ATOM 1413 C C . GLY A 1 185 ? 1.301 -3.910 -11.952 1.00 65.75 185 GLY A C 1
ATOM 1414 O O . GLY A 1 185 ? 0.590 -4.880 -11.696 1.00 65.75 185 GLY A O 1
ATOM 1415 N N . ALA A 1 186 ? 0.922 -2.654 -11.689 1.00 66.31 186 ALA A N 1
ATOM 1416 C CA . ALA A 1 186 ? -0.399 -2.304 -11.168 1.00 66.31 186 ALA A CA 1
ATOM 1417 C C . ALA A 1 186 ? -1.508 -2.743 -12.140 1.00 66.31 186 ALA A C 1
ATOM 1419 O O . ALA A 1 186 ? -2.376 -3.519 -11.757 1.00 66.31 186 ALA A O 1
ATOM 1420 N N . ALA A 1 187 ? -1.409 -2.364 -13.418 1.00 65.44 187 ALA A N 1
ATOM 1421 C CA . ALA A 1 187 ? -2.398 -2.718 -14.440 1.00 65.44 187 ALA A CA 1
ATOM 1422 C C . ALA A 1 187 ? -2.513 -4.236 -14.690 1.00 65.44 187 ALA A C 1
ATOM 1424 O O . ALA A 1 187 ? -3.608 -4.760 -14.875 1.00 65.44 187 ALA A O 1
ATOM 1425 N N . ALA A 1 188 ? -1.400 -4.974 -14.666 1.00 60.44 188 ALA A N 1
ATOM 1426 C CA . ALA A 1 188 ? -1.403 -6.435 -14.780 1.00 60.44 188 ALA A CA 1
ATOM 1427 C C . ALA A 1 188 ? -2.083 -7.097 -13.571 1.00 60.44 188 ALA A C 1
ATOM 1429 O O . ALA A 1 188 ? -2.719 -8.144 -13.691 1.00 60.44 188 ALA A O 1
ATOM 1430 N N . SER A 1 189 ? -1.975 -6.459 -12.408 1.00 60.00 189 SER A N 1
ATOM 1431 C CA . SER A 1 189 ? -2.610 -6.912 -11.177 1.00 60.00 189 SER A CA 1
ATOM 1432 C C . SER A 1 189 ? -4.112 -6.583 -11.141 1.00 60.00 189 SER A C 1
ATOM 1434 O O . SER A 1 189 ? -4.855 -7.306 -10.477 1.00 60.00 189 SER A O 1
ATOM 1436 N N . ASP A 1 190 ? -4.585 -5.561 -11.874 1.00 55.91 190 ASP A N 1
ATOM 1437 C CA . ASP A 1 190 ? -6.011 -5.177 -11.958 1.00 55.91 190 ASP A CA 1
ATOM 1438 C C . ASP A 1 190 ? -6.898 -6.308 -12.507 1.00 55.91 190 ASP A C 1
ATOM 1440 O O . ASP A 1 190 ? -8.091 -6.379 -12.208 1.00 55.91 190 ASP A O 1
ATOM 1444 N N . ALA A 1 191 ? -6.315 -7.245 -13.263 1.00 50.81 191 ALA A N 1
ATOM 1445 C CA . ALA A 1 191 ? -6.999 -8.448 -13.730 1.00 50.81 191 ALA A CA 1
ATOM 1446 C C . ALA A 1 191 ? -7.373 -9.419 -12.589 1.00 50.81 191 ALA A C 1
ATOM 1448 O O . ALA A 1 191 ? -8.127 -10.369 -12.818 1.00 50.81 191 ALA A O 1
ATOM 1449 N N . ASN A 1 192 ? -6.869 -9.198 -11.366 1.00 56.44 192 ASN A N 1
ATOM 1450 C CA . ASN A 1 192 ? -7.167 -10.013 -10.199 1.00 56.44 192 ASN A CA 1
ATOM 1451 C C . ASN A 1 192 ? -7.974 -9.238 -9.131 1.00 56.44 192 ASN A C 1
ATOM 1453 O O . ASN A 1 192 ? -7.410 -8.472 -8.342 1.00 56.44 192 ASN A O 1
ATOM 1457 N N . PRO A 1 193 ? -9.292 -9.493 -9.008 1.00 49.44 193 PRO A N 1
ATOM 1458 C CA . PRO A 1 193 ? -10.145 -8.806 -8.047 1.00 49.44 193 PRO A CA 1
ATOM 1459 C C . PRO A 1 193 ? -9.801 -9.117 -6.586 1.00 49.44 193 PRO A C 1
ATOM 1461 O O . PRO A 1 193 ? -10.321 -8.433 -5.713 1.00 49.44 193 PRO A O 1
ATOM 1464 N N . THR A 1 194 ? -8.927 -10.074 -6.251 1.00 57.03 194 THR A N 1
ATOM 1465 C CA . THR A 1 194 ? -8.482 -10.287 -4.857 1.00 57.03 194 THR A CA 1
ATOM 1466 C C . THR A 1 194 ? -7.475 -9.237 -4.370 1.00 57.03 194 THR A C 1
ATOM 1468 O O . THR A 1 194 ? -7.031 -9.310 -3.227 1.00 57.03 194 THR A O 1
ATOM 1471 N N . MET A 1 195 ? -7.085 -8.281 -5.224 1.00 60.25 195 MET A N 1
ATOM 1472 C CA . MET A 1 195 ? -5.936 -7.399 -4.995 1.00 60.25 195 MET A CA 1
ATOM 1473 C C . MET A 1 195 ? -6.255 -5.923 -4.728 1.00 60.25 195 MET A C 1
ATOM 1475 O O . MET A 1 195 ? -5.315 -5.158 -4.565 1.00 60.25 195 MET A O 1
ATOM 1479 N N . GLY A 1 196 ? -7.526 -5.512 -4.651 1.00 61.16 196 GLY A N 1
ATOM 1480 C CA . GLY A 1 196 ? -7.972 -4.102 -4.599 1.00 61.16 196 GLY A CA 1
ATOM 1481 C C . GLY A 1 196 ? -6.997 -3.084 -3.974 1.00 61.16 196 GLY A C 1
ATOM 1482 O O . GLY A 1 196 ? -6.496 -2.207 -4.671 1.00 61.16 196 GLY A O 1
ATOM 1483 N N . GLY A 1 197 ? -6.666 -3.224 -2.685 1.00 63.34 197 GLY A N 1
ATOM 1484 C CA . GLY A 1 197 ? -5.753 -2.306 -1.988 1.00 63.34 197 GLY A CA 1
ATOM 1485 C C . GLY A 1 197 ? -4.298 -2.358 -2.473 1.00 63.34 197 GLY A C 1
ATOM 1486 O O . GLY A 1 197 ? -3.635 -1.325 -2.580 1.00 63.34 197 GLY A O 1
ATOM 1487 N N . ALA A 1 198 ? -3.807 -3.539 -2.852 1.00 68.25 198 ALA A N 1
ATOM 1488 C CA . ALA A 1 198 ? -2.471 -3.715 -3.423 1.00 68.25 198 ALA A CA 1
ATOM 1489 C C . ALA A 1 198 ? -2.297 -2.971 -4.760 1.00 68.25 198 ALA A C 1
ATOM 1491 O O . ALA A 1 198 ? -1.202 -2.485 -5.047 1.00 68.25 198 ALA A O 1
ATOM 1492 N N . LEU A 1 199 ? -3.369 -2.860 -5.553 1.00 69.44 199 LEU A N 1
ATOM 1493 C CA . LEU A 1 199 ? -3.391 -2.142 -6.835 1.00 69.44 199 LEU A CA 1
ATOM 1494 C C . LEU A 1 199 ? -3.218 -0.643 -6.627 1.00 69.44 199 LEU A C 1
ATOM 1496 O O . LEU A 1 199 ? -2.298 -0.042 -7.183 1.00 69.44 199 LEU A O 1
ATOM 1500 N N . GLY A 1 200 ? -4.043 -0.063 -5.750 1.00 68.00 200 GLY A N 1
ATOM 1501 C CA . GLY A 1 200 ? -3.939 1.347 -5.380 1.00 68.00 200 GLY A CA 1
ATOM 1502 C C . GLY A 1 200 ? -2.564 1.688 -4.803 1.00 68.00 200 GLY A C 1
ATOM 1503 O O . GLY A 1 200 ? -1.999 2.737 -5.114 1.00 68.00 200 GLY A O 1
ATOM 1504 N N . ALA A 1 201 ? -1.971 0.775 -4.024 1.00 71.19 201 ALA A N 1
ATOM 1505 C CA . ALA A 1 201 ? -0.611 0.939 -3.515 1.00 71.19 201 ALA A CA 1
ATOM 1506 C C . ALA A 1 201 ? 0.448 0.930 -4.624 1.00 71.19 201 ALA A C 1
ATOM 1508 O O . ALA A 1 201 ? 1.290 1.824 -4.657 1.00 71.19 201 ALA A O 1
ATOM 1509 N N . LEU A 1 202 ? 0.404 -0.031 -5.552 1.00 71.75 202 LEU A N 1
ATOM 1510 C CA . LEU A 1 202 ? 1.323 -0.077 -6.695 1.00 71.75 202 LEU A CA 1
ATOM 1511 C C . LEU A 1 202 ? 1.196 1.173 -7.584 1.00 71.75 202 LEU A C 1
ATOM 1513 O O . LEU A 1 202 ? 2.218 1.759 -7.946 1.00 71.75 202 LEU A O 1
ATOM 1517 N N . SER A 1 203 ? -0.031 1.622 -7.874 1.00 71.25 203 SER A N 1
ATOM 1518 C CA . SER A 1 203 ? -0.289 2.841 -8.658 1.00 71.25 203 SER A CA 1
ATOM 1519 C C . SER A 1 203 ? 0.242 4.093 -7.962 1.00 71.25 203 SER A C 1
ATOM 1521 O O . SER A 1 203 ? 1.019 4.848 -8.550 1.00 71.25 203 SER A O 1
ATOM 1523 N N . GLY A 1 204 ? -0.097 4.284 -6.682 1.00 71.31 204 GLY A N 1
ATOM 1524 C CA . GLY A 1 204 ? 0.368 5.436 -5.909 1.00 71.31 204 GLY A CA 1
ATOM 1525 C C . GLY A 1 204 ? 1.895 5.504 -5.824 1.00 71.31 204 GLY A C 1
ATOM 1526 O O . GLY A 1 204 ? 2.483 6.583 -5.912 1.00 71.31 204 GLY A O 1
ATOM 1527 N N . LEU A 1 205 ? 2.560 4.349 -5.729 1.00 72.62 205 LEU A N 1
ATOM 1528 C CA . LEU A 1 205 ? 4.020 4.273 -5.744 1.00 72.62 205 LEU A CA 1
ATOM 1529 C C . LEU A 1 205 ? 4.614 4.587 -7.113 1.00 72.62 205 LEU A C 1
ATOM 1531 O O . LEU A 1 205 ? 5.626 5.285 -7.179 1.00 72.62 205 LEU A O 1
ATOM 1535 N N . ALA A 1 206 ? 3.995 4.118 -8.195 1.00 73.75 206 ALA A N 1
ATOM 1536 C CA . ALA A 1 206 ? 4.421 4.471 -9.540 1.00 73.75 206 ALA A CA 1
ATOM 1537 C C . ALA A 1 206 ? 4.353 5.989 -9.775 1.00 73.75 206 ALA A C 1
ATOM 1539 O O . ALA A 1 206 ? 5.292 6.551 -10.345 1.00 73.75 206 ALA A O 1
ATOM 1540 N N . GLY A 1 207 ? 3.308 6.653 -9.264 1.00 69.56 207 GLY A N 1
ATOM 1541 C CA . GLY A 1 207 ? 3.171 8.112 -9.271 1.00 69.56 207 GLY A CA 1
ATOM 1542 C C . GLY A 1 207 ? 4.301 8.816 -8.513 1.00 69.56 207 GLY A C 1
ATOM 1543 O O . GLY A 1 207 ? 4.987 9.665 -9.080 1.00 69.56 207 GLY A O 1
ATOM 1544 N N . ILE A 1 208 ? 4.574 8.395 -7.273 1.00 72.19 208 ILE A N 1
ATOM 1545 C CA . ILE A 1 208 ? 5.669 8.941 -6.449 1.00 72.19 208 ILE A CA 1
ATOM 1546 C C . ILE A 1 208 ? 7.026 8.774 -7.140 1.00 72.19 208 ILE A C 1
ATOM 1548 O O . ILE A 1 208 ? 7.829 9.703 -7.167 1.00 72.19 208 ILE A O 1
ATOM 1552 N N . VAL A 1 209 ? 7.301 7.592 -7.699 1.00 69.75 209 VAL A N 1
ATOM 1553 C CA . VAL A 1 209 ? 8.550 7.337 -8.428 1.00 69.75 209 VAL A CA 1
ATOM 1554 C C . VAL A 1 209 ? 8.619 8.179 -9.705 1.00 69.75 209 VAL A C 1
ATOM 1556 O O . VAL A 1 209 ? 9.684 8.694 -10.046 1.00 69.75 209 VAL A O 1
ATOM 1559 N N . GLY A 1 210 ? 7.484 8.385 -10.372 1.00 65.69 210 GLY A N 1
ATOM 1560 C CA . GLY A 1 210 ? 7.365 9.252 -11.540 1.00 65.69 210 GLY A CA 1
ATOM 1561 C C . GLY A 1 210 ? 7.765 10.702 -11.254 1.00 65.69 210 GLY A C 1
ATOM 1562 O O . GLY A 1 210 ? 8.459 11.305 -12.070 1.00 65.69 210 GLY A O 1
ATOM 1563 N N . GLU A 1 211 ? 7.411 11.240 -10.084 1.00 66.69 211 GLU A N 1
ATOM 1564 C CA . GLU A 1 211 ? 7.755 12.606 -9.648 1.00 66.69 211 GLU A CA 1
ATOM 1565 C C . GLU A 1 211 ? 9.247 12.808 -9.329 1.00 66.69 211 GLU A C 1
ATOM 1567 O O . GLU A 1 211 ? 9.727 13.942 -9.250 1.00 66.69 211 GLU A O 1
ATOM 1572 N N . LEU A 1 212 ? 10.009 11.723 -9.157 1.00 63.47 212 LEU A N 1
ATOM 1573 C CA . LEU A 1 212 ? 11.458 11.779 -8.945 1.00 63.47 212 LEU A CA 1
ATOM 1574 C C . LEU A 1 212 ? 12.241 11.953 -10.257 1.00 63.47 212 LEU A C 1
ATOM 1576 O O . LEU A 1 212 ? 13.437 12.249 -10.216 1.00 63.47 212 LEU A O 1
ATOM 1580 N N . ASN A 1 213 ? 11.583 11.816 -11.416 1.00 58.09 213 ASN A N 1
ATOM 1581 C CA . ASN A 1 213 ? 12.192 12.028 -12.726 1.00 58.09 213 ASN A CA 1
ATOM 1582 C C . ASN A 1 213 ? 12.615 13.492 -12.912 1.00 58.09 213 ASN A C 1
ATOM 1584 O O . ASN A 1 213 ? 11.775 14.372 -13.088 1.00 58.09 213 ASN A O 1
ATOM 1588 N N . GLY A 1 214 ? 13.928 13.742 -12.927 1.00 47.66 214 GLY A N 1
ATOM 1589 C CA . GLY A 1 214 ? 14.503 15.042 -13.300 1.00 47.66 214 GLY A CA 1
ATOM 1590 C C . GLY A 1 214 ? 15.432 15.693 -12.275 1.00 47.66 214 GLY A C 1
ATOM 1591 O O . GLY A 1 214 ? 15.633 16.902 -12.357 1.00 47.66 214 GLY A O 1
ATOM 1592 N N . LYS A 1 215 ? 15.975 14.943 -11.303 1.00 45.94 215 LYS A N 1
ATOM 1593 C CA . LYS A 1 215 ? 16.799 15.519 -10.222 1.00 45.94 215 LYS A CA 1
ATOM 1594 C C . LYS A 1 215 ? 18.314 15.296 -10.270 1.00 45.94 215 LYS A C 1
ATOM 1596 O O . LYS A 1 215 ? 18.967 15.896 -9.426 1.00 45.94 215 LYS A O 1
ATOM 1601 N N . ASP A 1 216 ? 18.887 14.566 -11.228 1.00 48.88 216 ASP A N 1
ATOM 1602 C CA . ASP A 1 216 ? 20.340 14.313 -11.231 1.00 48.88 216 ASP A CA 1
ATOM 1603 C C . ASP A 1 216 ? 21.036 14.673 -12.554 1.00 48.88 216 ASP A C 1
ATOM 1605 O O . ASP A 1 216 ? 20.507 14.445 -13.643 1.00 48.88 216 ASP A O 1
ATOM 1609 N N . GLU A 1 217 ? 22.229 15.264 -12.423 1.00 45.38 217 GLU A N 1
ATOM 1610 C CA . GLU A 1 217 ? 23.139 15.638 -13.510 1.00 45.38 217 GLU A CA 1
ATOM 1611 C C . GLU A 1 217 ? 23.913 14.407 -14.012 1.00 45.38 217 GLU A C 1
ATOM 1613 O O . GLU A 1 217 ? 24.374 13.581 -13.219 1.00 45.38 217 GLU A O 1
ATOM 1618 N N . ALA A 1 218 ? 24.056 14.288 -15.335 1.00 43.50 218 ALA A N 1
ATOM 1619 C CA . ALA A 1 218 ? 24.832 13.233 -15.980 1.00 43.50 218 ALA A CA 1
ATOM 1620 C C . ALA A 1 218 ? 26.295 13.256 -15.495 1.00 43.50 218 ALA A C 1
ATOM 1622 O O . ALA A 1 218 ? 26.918 14.316 -15.435 1.00 43.50 218 ALA A O 1
ATOM 1623 N N . GLY A 1 219 ? 26.837 12.090 -15.143 1.00 48.44 219 GLY A N 1
ATOM 1624 C CA . GLY A 1 219 ? 28.239 11.910 -14.762 1.00 48.44 219 GLY A CA 1
ATOM 1625 C C . GLY A 1 219 ? 28.899 10.789 -15.567 1.00 48.44 219 GLY A C 1
ATOM 1626 O O . GLY A 1 219 ? 28.203 9.886 -16.021 1.00 48.44 219 GLY A O 1
ATOM 1627 N N . ASP A 1 220 ? 30.231 10.855 -15.673 1.00 44.81 220 ASP A N 1
ATOM 1628 C CA . ASP A 1 220 ? 31.143 10.102 -16.568 1.00 44.81 220 ASP A CA 1
ATOM 1629 C C . ASP A 1 220 ? 31.100 8.552 -16.519 1.00 44.81 220 ASP A C 1
ATOM 1631 O O . ASP A 1 220 ? 31.894 7.902 -17.192 1.00 44.81 220 ASP A O 1
ATOM 1635 N N . ASP A 1 221 ? 30.211 7.920 -15.746 1.00 60.53 221 ASP A N 1
ATOM 1636 C CA . ASP A 1 221 ? 30.080 6.455 -15.726 1.00 60.53 221 ASP A CA 1
ATOM 1637 C C . ASP A 1 221 ? 28.600 6.054 -15.676 1.00 60.53 221 ASP A C 1
ATOM 1639 O O . ASP A 1 221 ? 27.952 6.070 -14.623 1.00 60.53 221 ASP A O 1
ATOM 1643 N N . SER A 1 222 ? 28.044 5.737 -16.849 1.00 55.75 222 SER A N 1
ATOM 1644 C CA . SER A 1 222 ? 26.614 5.481 -17.052 1.00 55.75 222 SER A CA 1
ATOM 1645 C C . SER A 1 222 ? 26.097 4.271 -16.263 1.00 55.75 222 SER A C 1
ATOM 1647 O O . SER A 1 222 ? 24.918 4.233 -15.903 1.00 55.75 222 SER A O 1
ATOM 1649 N N . GLU A 1 223 ? 26.967 3.313 -15.923 1.00 56.56 223 GLU A N 1
ATOM 1650 C CA . GLU A 1 223 ? 26.631 2.124 -15.131 1.00 56.56 223 GLU A CA 1
ATOM 1651 C C . GLU A 1 223 ? 26.573 2.437 -13.625 1.00 56.56 223 GLU A C 1
ATOM 1653 O O . GLU A 1 223 ? 25.626 2.049 -12.937 1.00 56.56 223 GLU A O 1
ATOM 1658 N N . ASP A 1 224 ? 27.528 3.209 -13.102 1.00 61.34 224 ASP A N 1
ATOM 1659 C CA . ASP A 1 224 ? 27.498 3.668 -11.708 1.00 61.34 224 ASP A CA 1
ATOM 1660 C C . ASP A 1 224 ? 26.392 4.714 -11.470 1.00 61.34 224 ASP A C 1
ATOM 1662 O O . ASP A 1 224 ? 25.738 4.713 -10.422 1.00 61.34 224 ASP A O 1
ATOM 1666 N N . LEU A 1 225 ? 26.110 5.564 -12.464 1.00 58.75 225 LEU A N 1
ATOM 1667 C CA . LEU A 1 225 ? 24.966 6.475 -12.454 1.00 58.75 225 LEU A CA 1
ATOM 1668 C C . LEU A 1 225 ? 23.641 5.700 -12.421 1.00 58.75 225 LEU A C 1
ATOM 1670 O O . LEU A 1 225 ? 22.796 5.977 -11.570 1.00 58.75 225 LEU A O 1
ATOM 1674 N N . ALA A 1 226 ? 23.486 4.675 -13.265 1.00 57.81 226 ALA A N 1
ATOM 1675 C CA . ALA A 1 226 ? 22.323 3.787 -13.267 1.00 57.81 226 ALA A CA 1
ATOM 1676 C C . ALA A 1 226 ? 22.079 3.138 -11.900 1.00 57.81 226 ALA A C 1
ATOM 1678 O O . ALA A 1 226 ? 20.974 3.185 -11.352 1.00 57.81 226 ALA A O 1
ATOM 1679 N N . LEU A 1 227 ? 23.136 2.564 -11.321 1.00 64.75 227 LEU A N 1
ATOM 1680 C CA . LEU A 1 227 ? 23.097 1.929 -10.007 1.00 64.75 227 LEU A CA 1
ATOM 1681 C C . LEU A 1 227 ? 22.706 2.929 -8.913 1.00 64.75 227 LEU A C 1
ATOM 1683 O O . LEU A 1 227 ? 21.902 2.596 -8.036 1.00 64.75 227 LEU A O 1
ATOM 1687 N N . ARG A 1 228 ? 23.236 4.158 -8.961 1.00 66.44 228 ARG A N 1
ATOM 1688 C CA . ARG A 1 228 ? 22.876 5.236 -8.029 1.00 66.44 228 ARG A CA 1
ATOM 1689 C C . ARG A 1 228 ? 21.430 5.693 -8.200 1.00 66.44 228 ARG A C 1
ATOM 1691 O O . ARG A 1 228 ? 20.745 5.829 -7.190 1.00 66.44 228 ARG A O 1
ATOM 1698 N N . MET A 1 229 ? 20.939 5.846 -9.428 1.00 63.91 229 MET A N 1
ATOM 1699 C CA . MET A 1 229 ? 19.555 6.241 -9.708 1.00 63.91 229 MET A CA 1
ATOM 1700 C C . MET A 1 229 ? 18.553 5.185 -9.240 1.00 63.91 229 MET A C 1
ATOM 1702 O O . MET A 1 229 ? 17.579 5.524 -8.567 1.00 63.91 229 MET A O 1
ATOM 1706 N N . VAL A 1 230 ? 18.800 3.900 -9.526 1.00 67.88 230 VAL A N 1
ATOM 1707 C CA . VAL A 1 230 ? 17.937 2.811 -9.041 1.00 67.88 230 VAL A CA 1
ATOM 1708 C C . VAL A 1 230 ? 17.945 2.778 -7.516 1.00 67.88 230 VAL A C 1
ATOM 1710 O O . VAL A 1 230 ? 16.879 2.769 -6.906 1.00 67.88 230 VAL A O 1
ATOM 1713 N N . ARG A 1 231 ? 19.121 2.844 -6.876 1.00 70.75 231 ARG A N 1
ATOM 1714 C CA . ARG A 1 231 ? 19.222 2.882 -5.406 1.00 70.75 231 ARG A CA 1
ATOM 1715 C C . ARG A 1 231 ? 18.526 4.099 -4.799 1.00 70.75 231 ARG A C 1
ATOM 1717 O O . ARG A 1 231 ? 17.822 3.934 -3.806 1.00 70.75 231 ARG A O 1
ATOM 1724 N N . GLY A 1 232 ? 18.691 5.287 -5.375 1.00 70.50 232 GLY A N 1
ATOM 1725 C CA . GLY A 1 232 ? 18.049 6.518 -4.911 1.00 70.50 232 GLY A CA 1
ATOM 1726 C C . GLY A 1 232 ? 16.528 6.452 -5.041 1.00 70.50 232 GLY A C 1
ATOM 1727 O O . GLY A 1 232 ? 15.810 6.727 -4.081 1.00 70.50 232 GLY A O 1
ATOM 1728 N N . THR A 1 233 ? 16.035 5.976 -6.184 1.00 70.19 233 THR A N 1
ATOM 1729 C CA . THR A 1 233 ? 14.600 5.788 -6.435 1.00 70.19 233 THR A CA 1
ATOM 1730 C C . THR A 1 233 ? 13.998 4.755 -5.488 1.00 70.19 233 THR A C 1
ATOM 1732 O O . THR A 1 233 ? 12.953 4.979 -4.886 1.00 70.19 233 THR A O 1
ATOM 1735 N N . CYS A 1 234 ? 14.702 3.647 -5.283 1.00 73.69 234 CYS A N 1
ATOM 1736 C CA . CYS A 1 234 ? 14.367 2.631 -4.301 1.00 73.69 234 CYS A CA 1
ATOM 1737 C C . CYS A 1 234 ? 14.284 3.179 -2.877 1.00 73.69 234 CYS A C 1
ATOM 1739 O O . CYS A 1 234 ? 13.321 2.911 -2.166 1.00 73.69 234 CYS A O 1
ATOM 1741 N N . GLN A 1 235 ? 15.292 3.936 -2.438 1.00 77.31 235 GLN A N 1
ATOM 1742 C CA . GLN A 1 235 ? 15.303 4.546 -1.109 1.00 77.31 235 GLN A CA 1
ATOM 1743 C C . GLN A 1 235 ? 14.142 5.526 -0.938 1.00 77.31 235 GLN A C 1
ATOM 1745 O O . GLN A 1 235 ? 13.493 5.513 0.105 1.00 77.31 235 GLN A O 1
ATOM 1750 N N . ALA A 1 236 ? 13.847 6.324 -1.964 1.00 75.56 236 ALA A N 1
ATOM 1751 C CA . ALA A 1 236 ? 12.707 7.228 -1.958 1.00 75.56 236 ALA A CA 1
ATOM 1752 C C . ALA A 1 236 ? 11.373 6.467 -1.904 1.00 75.56 236 ALA A C 1
ATOM 1754 O O . ALA A 1 236 ? 10.523 6.807 -1.088 1.00 75.56 236 ALA A O 1
ATOM 1755 N N . ALA A 1 237 ? 11.212 5.399 -2.690 1.00 76.19 237 ALA A N 1
ATOM 1756 C CA . ALA A 1 237 ? 10.028 4.544 -2.655 1.00 76.19 237 ALA A CA 1
ATOM 1757 C C . ALA A 1 237 ? 9.835 3.886 -1.278 1.00 76.19 237 ALA A C 1
ATOM 1759 O O . ALA A 1 237 ? 8.736 3.944 -0.730 1.00 76.19 237 ALA A O 1
ATOM 1760 N N . LYS A 1 238 ? 10.900 3.342 -0.669 1.00 81.31 238 LYS A N 1
ATOM 1761 C CA . LYS A 1 238 ? 10.846 2.806 0.702 1.00 81.31 238 LYS A CA 1
ATOM 1762 C C . LYS A 1 238 ? 10.436 3.876 1.705 1.00 81.31 238 LYS A C 1
ATOM 1764 O O . LYS A 1 238 ? 9.498 3.664 2.460 1.00 81.31 238 LYS A O 1
ATOM 1769 N N . ALA A 1 239 ? 11.101 5.032 1.679 1.00 84.00 239 ALA A N 1
ATOM 1770 C CA . ALA A 1 239 ? 10.797 6.137 2.582 1.00 84.00 239 ALA A CA 1
ATOM 1771 C C . ALA A 1 239 ? 9.347 6.617 2.434 1.00 84.00 239 ALA A C 1
ATOM 1773 O O . ALA A 1 239 ? 8.713 6.951 3.430 1.00 84.00 239 ALA A O 1
ATOM 1774 N N . SER A 1 240 ? 8.810 6.631 1.215 1.00 83.44 240 SER A N 1
ATOM 1775 C CA . SER A 1 240 ? 7.412 6.976 0.975 1.00 83.44 240 SER A CA 1
ATOM 1776 C C . SER A 1 240 ? 6.453 5.922 1.519 1.00 83.44 240 SER A C 1
ATOM 1778 O O . SER A 1 240 ? 5.490 6.291 2.178 1.00 83.44 240 SER A O 1
ATOM 1780 N N . ILE A 1 241 ? 6.723 4.626 1.334 1.00 84.81 241 ILE A N 1
ATOM 1781 C CA . ILE A 1 241 ? 5.894 3.566 1.935 1.00 84.81 241 ILE A CA 1
ATOM 1782 C C . ILE A 1 241 ? 5.918 3.672 3.456 1.00 84.81 241 ILE A C 1
ATOM 1784 O O . ILE A 1 241 ? 4.856 3.667 4.071 1.00 84.81 241 ILE A O 1
ATOM 1788 N N . SER A 1 242 ? 7.097 3.831 4.064 1.00 86.44 242 SER A N 1
ATOM 1789 C CA . SER A 1 242 ? 7.211 4.018 5.512 1.00 86.44 242 SER A CA 1
ATOM 1790 C C . SER A 1 242 ? 6.403 5.236 5.971 1.00 86.44 242 SER A C 1
ATOM 1792 O O . SER A 1 242 ? 5.637 5.117 6.917 1.00 86.44 242 SER A O 1
ATOM 1794 N N . LYS A 1 243 ? 6.457 6.369 5.253 1.00 88.44 243 LYS A N 1
ATOM 1795 C CA . LYS A 1 243 ? 5.615 7.546 5.546 1.00 88.44 243 LYS A CA 1
ATOM 1796 C C . LYS A 1 243 ? 4.119 7.259 5.453 1.00 88.44 243 LYS A C 1
ATOM 1798 O O . LYS A 1 243 ? 3.365 7.764 6.278 1.00 88.44 243 LYS A O 1
ATOM 1803 N N . ILE A 1 244 ? 3.683 6.469 4.471 1.00 89.38 244 ILE A N 1
ATOM 1804 C CA . ILE A 1 244 ? 2.275 6.082 4.320 1.00 89.38 244 ILE A CA 1
ATOM 1805 C C . ILE A 1 244 ? 1.849 5.219 5.507 1.00 89.38 244 ILE A C 1
ATOM 1807 O O . ILE A 1 244 ? 0.833 5.512 6.133 1.00 89.38 244 ILE A O 1
ATOM 1811 N N . VAL A 1 245 ? 2.631 4.193 5.859 1.00 88.25 245 VAL A N 1
ATOM 1812 C CA . VAL A 1 245 ? 2.347 3.346 7.029 1.00 88.25 245 VAL A CA 1
ATOM 1813 C C . VAL A 1 245 ? 2.312 4.190 8.304 1.00 88.25 245 VAL A C 1
ATOM 1815 O O . VAL A 1 245 ? 1.347 4.118 9.064 1.00 88.25 245 VAL A O 1
ATOM 1818 N N . ASP A 1 246 ? 3.304 5.058 8.489 1.00 88.44 246 ASP A N 1
ATOM 1819 C CA . ASP A 1 246 ? 3.401 5.982 9.615 1.00 88.44 246 ASP A CA 1
ATOM 1820 C C . ASP A 1 246 ? 2.186 6.918 9.694 1.00 88.44 246 ASP A C 1
ATOM 1822 O O . ASP A 1 246 ? 1.658 7.165 10.781 1.00 88.44 246 ASP A O 1
ATOM 1826 N N . ALA A 1 247 ? 1.702 7.418 8.553 1.00 90.62 247 ALA A N 1
ATOM 1827 C CA . ALA A 1 247 ? 0.509 8.252 8.470 1.00 90.62 247 ALA A CA 1
ATOM 1828 C C . ALA A 1 247 ? -0.759 7.499 8.879 1.00 90.62 247 ALA A C 1
ATOM 1830 O O . ALA A 1 247 ? -1.586 8.067 9.600 1.00 90.62 247 ALA A O 1
ATOM 1831 N N . VAL A 1 248 ? -0.884 6.239 8.453 1.00 90.44 248 VAL A N 1
ATOM 1832 C CA . VAL A 1 248 ? -2.022 5.357 8.740 1.00 90.44 248 VAL A CA 1
ATOM 1833 C C . VAL A 1 248 ? -2.112 5.017 10.220 1.00 90.44 248 VAL A C 1
ATOM 1835 O O . VAL A 1 248 ? -3.195 5.079 10.795 1.00 90.44 248 VAL A O 1
ATOM 1838 N N . VAL A 1 249 ? -0.993 4.691 10.862 1.00 86.31 249 VAL A N 1
ATOM 1839 C CA . VAL A 1 249 ? -0.969 4.314 12.289 1.00 86.31 249 VAL A CA 1
ATOM 1840 C C . VAL A 1 249 ? -0.819 5.503 13.232 1.00 86.31 249 VAL A C 1
ATOM 1842 O O . VAL A 1 249 ? -1.031 5.374 14.439 1.00 86.31 249 VAL A O 1
ATOM 1845 N N . GLY A 1 250 ? -0.483 6.670 12.684 1.00 86.94 250 GLY A N 1
ATOM 1846 C CA . GLY A 1 250 ? -0.287 7.900 13.431 1.00 86.94 250 GLY A CA 1
ATOM 1847 C C . GLY A 1 250 ? 1.032 7.924 14.197 1.00 86.94 250 GLY A C 1
ATOM 1848 O O . GLY A 1 250 ? 1.044 8.240 15.382 1.00 86.94 250 GLY A O 1
ATOM 1849 N N . VAL A 1 251 ? 2.160 7.620 13.557 1.00 86.81 251 VAL A N 1
ATOM 1850 C CA . VAL A 1 251 ? 3.479 7.907 14.148 1.00 86.81 251 VAL A CA 1
ATOM 1851 C C . VAL A 1 251 ? 3.625 9.429 14.334 1.00 86.81 251 VAL A C 1
ATOM 1853 O O . VAL A 1 251 ? 3.193 10.189 13.455 1.00 86.81 251 VAL A O 1
ATOM 1856 N N . PRO A 1 252 ? 4.211 9.914 15.448 1.00 85.56 252 PRO A N 1
ATOM 1857 C CA . PRO A 1 252 ? 4.431 11.340 15.676 1.00 85.56 252 PRO A CA 1
ATOM 1858 C C . PRO A 1 252 ? 5.124 12.025 14.492 1.00 85.56 252 PRO A C 1
ATOM 1860 O O . PRO A 1 252 ? 6.182 11.593 14.046 1.00 85.56 252 PRO A O 1
ATOM 1863 N N . GLY A 1 253 ? 4.537 13.116 13.994 1.00 84.75 253 GLY A N 1
ATOM 1864 C CA . GLY A 1 253 ? 5.081 13.891 12.870 1.00 84.75 253 GLY A CA 1
ATOM 1865 C C . GLY A 1 253 ? 4.699 13.395 11.469 1.00 84.75 253 GLY A C 1
ATOM 1866 O O . GLY A 1 253 ? 4.982 14.100 10.505 1.00 84.75 253 GLY A O 1
ATOM 1867 N N . SER A 1 254 ? 4.024 12.248 11.343 1.00 90.00 254 SER A N 1
ATOM 1868 C CA . SER A 1 254 ? 3.421 11.805 10.073 1.00 90.00 254 SER A CA 1
ATOM 1869 C C . SER A 1 254 ? 2.240 12.694 9.663 1.00 90.00 254 SER A C 1
ATOM 1871 O O . SER A 1 254 ? 1.718 13.437 10.498 1.00 90.00 254 SER A O 1
ATOM 1873 N N . SER A 1 255 ? 1.741 12.593 8.428 1.00 91.19 255 SER A N 1
ATOM 1874 C CA . SER A 1 255 ? 0.530 13.303 8.001 1.00 91.19 255 SER A CA 1
ATOM 1875 C C . SER A 1 255 ? -0.340 12.466 7.069 1.00 91.19 255 SER A C 1
ATOM 1877 O O . SER A 1 255 ? 0.149 11.787 6.181 1.00 91.19 255 SER A O 1
ATOM 1879 N N . GLU A 1 256 ? -1.660 12.570 7.208 1.00 90.38 256 GLU A N 1
ATOM 1880 C CA . GLU A 1 256 ? -2.619 11.896 6.320 1.00 90.38 256 GLU A CA 1
ATOM 1881 C C . GLU A 1 256 ? -2.533 12.356 4.853 1.00 90.38 256 GLU A C 1
ATOM 1883 O O . GLU A 1 256 ? -2.987 11.652 3.950 1.00 90.38 256 GLU A O 1
ATOM 1888 N N . VAL A 1 257 ? -1.918 13.517 4.601 1.00 89.25 257 VAL A N 1
ATOM 1889 C CA . VAL A 1 257 ? -1.634 13.996 3.237 1.00 89.25 257 VAL A CA 1
ATOM 1890 C C . VAL A 1 257 ? -0.578 13.147 2.530 1.00 89.25 257 VAL A C 1
ATOM 1892 O O . VAL A 1 257 ? -0.528 13.167 1.306 1.00 89.25 257 VAL A O 1
ATOM 1895 N N . ASP A 1 258 ? 0.234 12.399 3.287 1.00 88.94 258 ASP A N 1
ATOM 1896 C CA . ASP A 1 258 ? 1.238 11.488 2.737 1.00 88.94 258 ASP A CA 1
ATOM 1897 C C . ASP A 1 258 ? 0.592 10.236 2.122 1.00 88.94 258 ASP A C 1
ATOM 1899 O O . ASP A 1 258 ? 1.251 9.531 1.366 1.00 88.94 258 ASP A O 1
ATOM 1903 N N . ILE A 1 259 ? -0.692 9.961 2.408 1.00 88.94 259 ILE A N 1
ATOM 1904 C CA . ILE A 1 259 ? -1.452 8.873 1.780 1.00 88.94 259 ILE A CA 1
ATOM 1905 C C . ILE A 1 259 ? -1.829 9.305 0.351 1.00 88.94 259 ILE A C 1
ATOM 1907 O O . ILE A 1 259 ? -2.654 10.225 0.202 1.00 88.94 259 ILE A O 1
ATOM 1911 N N . PRO A 1 260 ? -1.290 8.646 -0.698 1.00 83.62 260 PRO A N 1
ATOM 1912 C CA . PRO A 1 260 ? -1.555 8.987 -2.087 1.00 83.62 260 PRO A CA 1
ATOM 1913 C C . PRO A 1 260 ? -3.037 8.919 -2.413 1.00 83.62 260 PRO A C 1
ATOM 1915 O O . PRO A 1 260 ? -3.793 8.129 -1.845 1.00 83.62 260 PRO A O 1
ATOM 1918 N N . PHE A 1 261 ? -3.451 9.750 -3.360 1.00 83.62 261 PHE A N 1
ATOM 1919 C CA . PHE A 1 261 ? -4.822 9.754 -3.849 1.00 83.62 261 PHE A CA 1
ATOM 1920 C C . PHE A 1 261 ? -5.225 8.401 -4.449 1.00 83.62 261 PHE A C 1
ATOM 1922 O O . PHE A 1 261 ? -6.289 7.900 -4.110 1.00 83.62 261 PHE A O 1
ATOM 1929 N N . ASP A 1 262 ? -4.344 7.772 -5.228 1.00 80.75 262 ASP A N 1
ATOM 1930 C CA . ASP A 1 262 ? -4.595 6.479 -5.883 1.00 80.75 262 ASP A CA 1
ATOM 1931 C C . ASP A 1 262 ? -4.807 5.315 -4.902 1.00 80.75 262 ASP A C 1
ATOM 1933 O O . ASP A 1 262 ? -5.323 4.268 -5.278 1.00 80.75 262 ASP A O 1
ATOM 1937 N N . MET A 1 263 ? -4.432 5.487 -3.631 1.00 82.88 263 MET A N 1
ATOM 1938 C CA . MET A 1 263 ? -4.684 4.493 -2.586 1.00 82.88 263 MET A CA 1
ATOM 1939 C C . MET A 1 263 ? -6.073 4.643 -1.943 1.00 82.88 263 MET A C 1
ATOM 1941 O O . MET A 1 263 ? -6.453 3.826 -1.107 1.00 82.88 263 MET A O 1
ATOM 1945 N N . LYS A 1 264 ? -6.840 5.680 -2.294 1.00 85.69 264 LYS A N 1
ATOM 1946 C CA . LYS A 1 264 ? -8.150 5.995 -1.703 1.00 85.69 264 LYS A CA 1
ATOM 1947 C C . LYS A 1 264 ? -9.260 5.506 -2.631 1.00 85.69 264 LYS A C 1
ATOM 1949 O O . LYS A 1 264 ? -9.245 5.812 -3.818 1.00 85.69 264 LYS A O 1
ATOM 1954 N N . ALA A 1 265 ? -10.238 4.776 -2.093 1.00 80.88 265 ALA A N 1
ATOM 1955 C CA . ALA A 1 265 ? -11.271 4.136 -2.915 1.00 80.88 265 ALA A CA 1
ATOM 1956 C C . ALA A 1 265 ? -12.268 5.127 -3.549 1.00 80.88 265 ALA A C 1
ATOM 1958 O O . ALA A 1 265 ? -12.826 4.854 -4.611 1.00 80.88 265 ALA A O 1
ATOM 1959 N N . THR A 1 266 ? -12.511 6.277 -2.914 1.00 75.50 266 THR A N 1
ATOM 1960 C CA . THR A 1 266 ? -13.355 7.344 -3.466 1.00 75.50 266 THR A CA 1
ATOM 1961 C C . THR A 1 266 ? -12.776 8.727 -3.192 1.00 75.50 266 THR A C 1
ATOM 1963 O O . THR A 1 266 ? -11.912 8.936 -2.340 1.00 75.50 266 THR A O 1
ATOM 1966 N N . THR A 1 267 ? -13.311 9.692 -3.929 1.00 61.91 267 THR A N 1
ATOM 1967 C CA . THR A 1 267 ? -12.949 11.112 -3.903 1.00 61.91 267 THR A CA 1
ATOM 1968 C C . THR A 1 267 ? -14.078 11.974 -3.345 1.00 61.91 267 THR A C 1
ATOM 1970 O O . THR A 1 267 ? -13.908 13.173 -3.117 1.00 61.91 267 THR A O 1
ATOM 1973 N N . THR A 1 268 ? -15.254 11.378 -3.128 1.00 69.12 268 THR A N 1
ATOM 1974 C CA . THR A 1 268 ? -16.392 12.065 -2.528 1.00 69.12 268 THR A CA 1
ATOM 1975 C C . THR A 1 268 ? -16.089 12.345 -1.066 1.00 69.12 268 THR A C 1
ATOM 1977 O O . THR A 1 268 ? -15.867 11.402 -0.317 1.00 69.12 268 THR A O 1
ATOM 1980 N N . ALA A 1 269 ? -16.120 13.620 -0.667 1.00 73.44 269 ALA A N 1
ATOM 1981 C CA . ALA A 1 269 ? -15.859 14.091 0.695 1.00 73.44 269 ALA A CA 1
ATOM 1982 C C . ALA A 1 269 ? -16.926 13.611 1.714 1.00 73.44 269 ALA A C 1
ATOM 1984 O O . ALA A 1 269 ? -17.720 14.407 2.213 1.00 73.44 269 ALA A O 1
ATOM 1985 N N . LYS A 1 270 ? -16.994 12.297 1.965 1.00 86.62 270 LYS A N 1
ATOM 1986 C CA . LYS A 1 270 ? -17.895 11.629 2.917 1.00 86.62 270 LYS A CA 1
ATOM 1987 C C . LYS A 1 270 ? -17.317 11.602 4.338 1.00 86.62 270 LYS A C 1
ATOM 1989 O O . LYS A 1 270 ? -18.070 11.769 5.290 1.00 86.62 270 LYS A O 1
ATOM 1994 N N . TYR A 1 271 ? -16.011 11.389 4.458 1.00 89.19 271 TYR A N 1
ATOM 1995 C CA . TYR A 1 271 ? -15.243 11.303 5.704 1.00 89.19 271 TYR A CA 1
ATOM 1996 C C . TYR A 1 271 ? -14.256 12.471 5.829 1.00 89.19 271 TYR A C 1
ATOM 1998 O O . TYR A 1 271 ? -13.800 13.018 4.818 1.00 89.19 271 TYR A O 1
ATOM 2006 N N . GLU A 1 272 ? -13.911 12.837 7.060 1.00 90.94 272 GLU A N 1
ATOM 2007 C CA . GLU A 1 272 ? -12.927 13.884 7.355 1.00 90.94 272 GLU A CA 1
ATOM 2008 C C . GLU A 1 272 ? -11.491 13.356 7.210 1.00 90.94 272 GLU A C 1
ATOM 2010 O O . GLU A 1 272 ? -10.609 14.079 6.742 1.00 90.94 272 GLU A O 1
ATOM 2015 N N . HIS A 1 273 ? -11.269 12.079 7.538 1.00 92.50 273 HIS A N 1
ATOM 2016 C CA . HIS A 1 273 ? -9.943 11.461 7.572 1.00 92.50 273 HIS A CA 1
ATOM 2017 C C . HIS A 1 273 ? -9.598 10.664 6.303 1.00 92.50 273 HIS A C 1
ATOM 2019 O O . HIS A 1 273 ? -10.336 9.772 5.880 1.00 92.50 273 HIS A O 1
ATOM 2025 N N . ALA A 1 274 ? -8.409 10.901 5.735 1.00 91.88 274 ALA A N 1
ATOM 2026 C CA . ALA A 1 274 ? -7.862 10.182 4.578 1.00 91.88 274 ALA A CA 1
ATOM 2027 C C . ALA A 1 274 ? -7.755 8.668 4.824 1.00 91.88 274 ALA A C 1
ATOM 2029 O O . ALA A 1 274 ? -7.930 7.870 3.904 1.00 91.88 274 ALA A O 1
ATOM 2030 N N . ILE A 1 275 ? -7.494 8.278 6.075 1.00 93.19 275 ILE A N 1
ATOM 2031 C CA . ILE A 1 275 ? -7.374 6.878 6.504 1.00 93.19 275 ILE A CA 1
ATOM 2032 C C . ILE A 1 275 ? -8.701 6.130 6.286 1.00 93.19 275 ILE A C 1
ATOM 2034 O O . ILE A 1 275 ? -8.691 4.972 5.876 1.00 93.19 275 ILE A O 1
ATOM 2038 N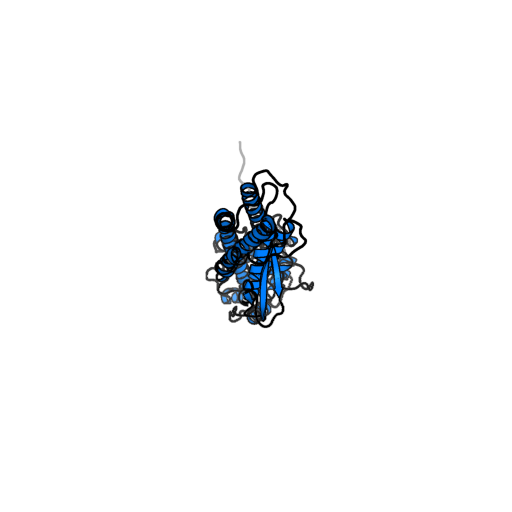 N . ALA A 1 276 ? -9.850 6.787 6.479 1.00 93.69 276 ALA A N 1
ATOM 2039 C CA . ALA A 1 276 ? -11.157 6.166 6.256 1.00 93.69 276 ALA A CA 1
ATOM 2040 C C . ALA A 1 276 ? -11.392 5.803 4.778 1.00 93.69 276 ALA A C 1
ATOM 2042 O O . ALA A 1 276 ? -12.027 4.784 4.500 1.00 93.69 276 ALA A O 1
ATOM 2043 N N . TYR A 1 277 ? -10.841 6.594 3.849 1.00 91.75 277 TYR A N 1
ATOM 2044 C CA . TYR A 1 277 ? -10.882 6.335 2.404 1.00 91.75 277 TYR A CA 1
ATOM 2045 C C . TYR A 1 277 ? -9.862 5.296 1.945 1.00 91.75 277 TYR A C 1
ATOM 2047 O O . TYR A 1 277 ? -10.117 4.567 0.988 1.00 91.75 277 TYR A O 1
ATOM 2055 N N . LEU A 1 278 ? -8.710 5.215 2.619 1.00 90.88 278 LEU A N 1
ATOM 2056 C CA . LEU A 1 278 ? -7.717 4.173 2.357 1.00 90.88 278 LEU A CA 1
ATOM 2057 C C . LEU A 1 278 ? -8.297 2.778 2.607 1.00 90.88 278 LEU A C 1
ATOM 2059 O O . LEU A 1 278 ? -7.950 1.846 1.895 1.00 90.88 278 LEU A O 1
ATOM 2063 N N . PHE A 1 279 ? -9.176 2.614 3.592 1.00 92.19 279 PHE A N 1
ATOM 2064 C CA . PHE A 1 279 ? -9.764 1.310 3.913 1.00 92.19 279 PHE A CA 1
ATOM 2065 C C . PHE A 1 279 ? -11.179 1.102 3.369 1.00 92.19 279 PHE A C 1
ATOM 2067 O O . PHE A 1 279 ? -11.751 0.028 3.550 1.00 92.19 279 PHE A O 1
ATOM 2074 N N . GLU A 1 280 ? -11.745 2.104 2.697 1.00 90.38 280 GLU A N 1
ATOM 2075 C CA . GLU A 1 280 ? -13.116 2.057 2.199 1.00 90.38 280 GLU A CA 1
ATOM 2076 C C . GLU A 1 280 ? -13.367 0.881 1.244 1.00 90.38 280 GLU A C 1
ATOM 2078 O O . GLU A 1 280 ? -12.457 0.359 0.594 1.00 90.38 280 GLU A O 1
ATOM 2083 N N . ASN A 1 281 ? -14.623 0.424 1.216 1.00 88.94 281 ASN A N 1
ATOM 2084 C CA . ASN A 1 281 ? -15.079 -0.771 0.503 1.00 88.94 281 ASN A CA 1
ATOM 2085 C C . ASN A 1 281 ? -14.328 -2.053 0.903 1.00 88.94 281 ASN A C 1
ATOM 2087 O O . ASN A 1 281 ? -14.368 -3.047 0.181 1.00 88.94 281 ASN A O 1
ATOM 2091 N N . GLY A 1 282 ? -13.613 -2.035 2.033 1.00 88.38 282 GLY A N 1
ATOM 2092 C CA . GLY A 1 282 ? -12.840 -3.173 2.507 1.00 88.38 282 GLY A CA 1
ATOM 2093 C C . GLY A 1 282 ? -11.733 -3.567 1.540 1.00 88.38 282 GLY A C 1
ATOM 2094 O O . GLY A 1 282 ? -11.395 -4.743 1.470 1.00 88.38 282 GLY A O 1
ATOM 2095 N N . GLN A 1 283 ? -11.176 -2.626 0.769 1.00 86.88 283 GLN A N 1
ATOM 2096 C CA . GLN A 1 283 ? -10.214 -2.950 -0.293 1.00 86.88 283 GLN A CA 1
ATOM 2097 C C . GLN A 1 283 ? -8.935 -3.650 0.203 1.00 86.88 283 GLN A C 1
ATOM 2099 O O . GLN A 1 283 ? -8.245 -4.286 -0.593 1.00 86.88 283 GLN A O 1
ATOM 2104 N N . TRP A 1 284 ? -8.650 -3.570 1.505 1.00 88.69 284 TRP A N 1
ATOM 2105 C CA . TRP A 1 284 ? -7.536 -4.252 2.164 1.00 88.69 284 TRP A CA 1
ATOM 2106 C C . TRP A 1 284 ? -7.922 -5.540 2.897 1.00 88.69 284 TRP A C 1
ATOM 2108 O O . TRP A 1 284 ? -7.026 -6.210 3.386 1.00 88.69 284 TRP A O 1
ATOM 2118 N N . LEU A 1 285 ? -9.201 -5.925 2.952 1.00 88.62 285 LEU A N 1
ATOM 2119 C CA . LEU A 1 285 ? -9.609 -7.213 3.520 1.00 88.62 285 LEU A CA 1
ATOM 2120 C C . LEU A 1 285 ? -9.180 -8.349 2.587 1.00 88.62 285 LEU A C 1
ATOM 2122 O O . LEU A 1 285 ? -9.621 -8.399 1.439 1.00 88.62 285 LEU A O 1
ATOM 2126 N N . SER A 1 286 ? -8.338 -9.272 3.044 1.00 85.38 286 SER A N 1
ATOM 2127 C CA . SER A 1 286 ? -7.881 -10.382 2.208 1.00 85.38 286 SER A CA 1
ATOM 2128 C C . SER A 1 286 ? -7.556 -11.623 3.026 1.00 85.38 286 SER A C 1
ATOM 2130 O O . SER A 1 286 ? -6.854 -11.560 4.026 1.00 85.38 286 SER A O 1
ATOM 2132 N N . ASP A 1 287 ? -7.963 -12.799 2.539 1.00 81.56 287 ASP A N 1
ATOM 2133 C CA . ASP A 1 287 ? -7.510 -14.067 3.130 1.00 81.56 287 ASP A CA 1
ATOM 2134 C C . ASP A 1 287 ? -5.997 -14.277 2.929 1.00 81.56 287 ASP A C 1
ATOM 2136 O O . ASP A 1 287 ? -5.331 -14.986 3.690 1.00 81.56 287 ASP A O 1
ATOM 2140 N N . HIS A 1 288 ? -5.440 -13.665 1.879 1.00 82.00 288 HIS A N 1
ATOM 2141 C CA . HIS A 1 288 ? -4.067 -13.865 1.432 1.00 82.00 288 HIS A CA 1
ATOM 2142 C C . HIS A 1 288 ? -3.419 -12.541 0.978 1.00 82.00 288 HIS A C 1
ATOM 2144 O O . HIS A 1 288 ? -3.054 -12.410 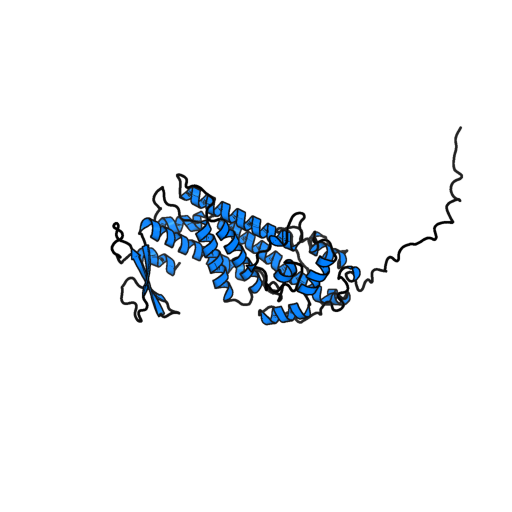-0.196 1.00 82.00 288 HIS A O 1
ATOM 2150 N N . PRO A 1 289 ? -3.195 -11.574 1.893 1.00 77.50 289 PRO A N 1
ATOM 2151 C CA . PRO A 1 289 ? -2.761 -10.212 1.549 1.00 77.50 289 PRO A CA 1
ATOM 2152 C C . PRO A 1 289 ? -1.388 -10.141 0.862 1.00 77.50 289 PRO A C 1
ATOM 2154 O O . PRO A 1 289 ? -1.034 -9.121 0.279 1.00 77.50 289 PRO A O 1
ATOM 2157 N N . THR A 1 290 ? -0.597 -11.218 0.905 1.00 78.69 290 THR A N 1
ATOM 2158 C CA . THR A 1 290 ? 0.756 -11.271 0.335 1.00 78.69 290 THR A CA 1
ATOM 2159 C C . THR A 1 290 ? 0.907 -12.190 -0.877 1.00 78.69 290 THR A C 1
ATOM 2161 O O . THR A 1 290 ? 1.968 -12.179 -1.503 1.00 78.69 290 THR A O 1
ATOM 2164 N N . TRP A 1 291 ? -0.115 -12.978 -1.238 1.00 76.12 291 TRP A N 1
ATOM 2165 C CA . TRP A 1 291 ? 0.036 -14.087 -2.194 1.00 76.12 291 TRP A CA 1
ATOM 2166 C C . TRP A 1 291 ? 0.509 -13.626 -3.575 1.00 76.12 291 TRP A C 1
ATOM 2168 O O . TRP A 1 291 ? 1.451 -14.195 -4.129 1.00 76.12 291 TRP A O 1
ATOM 2178 N N . ALA A 1 292 ? -0.067 -12.550 -4.098 1.00 68.38 292 ALA A N 1
ATOM 2179 C CA . ALA A 1 292 ? 0.276 -12.052 -5.423 1.00 68.38 292 ALA A CA 1
ATOM 2180 C C . ALA A 1 292 ? 1.518 -11.142 -5.452 1.00 68.38 292 ALA A C 1
ATOM 2182 O O . ALA A 1 292 ? 2.051 -10.885 -6.526 1.00 68.38 292 ALA A O 1
ATOM 2183 N N . ILE A 1 293 ? 2.052 -10.701 -4.300 1.00 73.69 293 ILE A N 1
ATOM 2184 C CA . ILE A 1 293 ? 3.180 -9.748 -4.273 1.00 73.69 293 ILE A CA 1
ATOM 2185 C C . ILE A 1 293 ? 4.388 -10.310 -5.019 1.00 73.69 293 ILE A C 1
ATOM 2187 O O . ILE A 1 293 ? 5.030 -9.596 -5.781 1.00 73.69 293 ILE A O 1
ATOM 2191 N N . ARG A 1 294 ? 4.700 -11.595 -4.833 1.00 73.19 294 ARG A N 1
ATOM 2192 C CA . ARG A 1 294 ? 5.854 -12.200 -5.501 1.00 73.19 294 ARG A CA 1
ATOM 2193 C C . ARG A 1 294 ? 5.693 -12.205 -7.022 1.00 73.19 294 ARG A C 1
ATOM 2195 O O . ARG A 1 294 ? 6.600 -11.763 -7.714 1.00 73.19 294 ARG A O 1
ATOM 2202 N N . GLN A 1 295 ? 4.540 -12.657 -7.515 1.00 72.81 295 GLN A N 1
ATOM 2203 C CA . GLN A 1 295 ? 4.246 -12.687 -8.948 1.00 72.81 295 GLN A CA 1
ATOM 2204 C C . GLN A 1 295 ? 4.264 -11.276 -9.545 1.00 72.81 295 GLN A C 1
ATOM 2206 O O . GLN A 1 295 ? 4.873 -11.062 -10.588 1.00 72.81 295 GLN A O 1
ATOM 2211 N N . ASN A 1 296 ? 3.683 -10.301 -8.847 1.00 73.69 296 ASN A N 1
ATOM 2212 C CA . ASN A 1 296 ? 3.689 -8.907 -9.279 1.00 73.69 296 ASN A CA 1
ATOM 2213 C C . ASN A 1 296 ? 5.103 -8.342 -9.361 1.00 73.69 296 ASN A C 1
ATOM 2215 O O . ASN A 1 296 ? 5.413 -7.603 -10.285 1.00 73.69 296 ASN A O 1
ATOM 2219 N N . PHE A 1 297 ? 5.980 -8.683 -8.416 1.00 75.25 297 PHE A N 1
ATOM 2220 C CA . PHE A 1 297 ? 7.371 -8.241 -8.458 1.00 75.25 297 PHE A CA 1
ATOM 2221 C C . PHE A 1 297 ? 8.196 -8.961 -9.527 1.00 75.25 297 PHE A C 1
ATOM 2223 O O . PHE A 1 297 ? 9.142 -8.371 -10.046 1.00 75.25 297 PHE A O 1
ATOM 2230 N N . ASP A 1 298 ? 7.855 -10.201 -9.875 1.00 77.31 298 ASP A N 1
ATOM 2231 C CA . ASP A 1 298 ? 8.455 -10.889 -11.019 1.00 77.31 298 ASP A CA 1
ATOM 2232 C C . ASP A 1 298 ? 8.025 -10.215 -12.338 1.00 77.31 298 ASP A C 1
ATOM 2234 O O . ASP A 1 298 ? 8.882 -9.926 -13.173 1.00 77.31 298 ASP A O 1
ATOM 2238 N N . GLU A 1 299 ? 6.753 -9.823 -12.464 1.00 75.25 299 GLU A N 1
ATOM 2239 C CA . GLU A 1 299 ? 6.253 -9.013 -13.584 1.00 75.25 299 GLU A CA 1
ATOM 2240 C C . GLU A 1 299 ? 6.919 -7.628 -13.625 1.00 75.25 299 GLU A C 1
ATOM 2242 O O . GLU A 1 299 ? 7.404 -7.201 -14.667 1.00 75.25 299 GLU A O 1
ATOM 2247 N N . VAL A 1 300 ? 7.033 -6.929 -12.491 1.00 75.69 300 VAL A N 1
ATOM 2248 C CA . VAL A 1 300 ? 7.737 -5.636 -12.416 1.00 75.69 300 VAL A CA 1
ATOM 2249 C C . VAL A 1 300 ? 9.186 -5.786 -12.881 1.00 75.69 300 VAL A C 1
ATOM 2251 O O . VAL A 1 300 ? 9.649 -4.970 -13.674 1.00 75.69 300 VAL A O 1
ATOM 2254 N N . LYS A 1 301 ? 9.907 -6.833 -12.458 1.00 76.62 301 LYS A N 1
ATOM 2255 C CA . LYS A 1 301 ? 11.281 -7.092 -12.931 1.00 76.62 301 LYS A CA 1
ATOM 2256 C C . LYS A 1 301 ? 11.327 -7.335 -14.435 1.00 76.62 301 LYS A C 1
ATOM 2258 O O . LYS A 1 301 ? 12.196 -6.774 -15.101 1.00 76.62 301 LYS A O 1
ATOM 2263 N N . LEU A 1 302 ? 10.406 -8.140 -14.962 1.00 76.88 302 LEU A N 1
ATOM 2264 C CA . LEU A 1 302 ? 10.275 -8.383 -16.396 1.00 76.88 302 LEU A CA 1
ATOM 2265 C C . LEU A 1 302 ? 10.062 -7.064 -17.154 1.00 76.88 302 LEU A C 1
ATOM 2267 O O . LEU A 1 302 ? 10.820 -6.734 -18.065 1.00 76.88 302 LEU A O 1
ATOM 2271 N N . ARG A 1 303 ? 9.110 -6.236 -16.713 1.00 75.94 303 ARG A N 1
ATOM 2272 C CA . ARG A 1 303 ? 8.827 -4.932 -17.331 1.00 75.94 303 ARG A CA 1
ATOM 2273 C C . ARG A 1 303 ? 9.977 -3.944 -17.200 1.00 75.94 303 ARG A C 1
ATOM 2275 O O . ARG A 1 303 ? 10.215 -3.183 -18.136 1.00 75.94 303 ARG A O 1
ATOM 2282 N N . MET A 1 304 ? 10.727 -3.969 -16.098 1.00 74.50 304 MET A N 1
ATOM 2283 C CA . MET A 1 304 ? 11.955 -3.182 -15.959 1.00 74.50 304 MET A CA 1
ATOM 2284 C C . MET A 1 304 ? 13.004 -3.600 -16.995 1.00 74.50 304 MET A C 1
ATOM 2286 O O . MET A 1 304 ? 13.600 -2.724 -17.622 1.00 74.50 304 MET A O 1
ATOM 2290 N N . ARG A 1 305 ? 13.206 -4.909 -17.215 1.00 75.19 305 ARG A N 1
ATOM 2291 C CA . ARG A 1 305 ? 14.131 -5.429 -18.239 1.00 75.19 305 ARG A CA 1
ATOM 2292 C C . ARG A 1 305 ? 13.699 -5.025 -19.642 1.00 75.19 305 ARG A C 1
ATOM 2294 O O . ARG A 1 305 ? 14.500 -4.446 -20.369 1.00 75.19 305 ARG A O 1
ATOM 2301 N N . GLN A 1 306 ? 12.431 -5.251 -19.984 1.00 74.31 306 GLN A N 1
ATOM 2302 C CA . GLN A 1 306 ? 11.867 -4.886 -21.286 1.00 74.31 306 GLN A CA 1
ATOM 2303 C C . GLN A 1 306 ? 11.982 -3.383 -21.552 1.00 74.31 306 GLN A C 1
ATOM 2305 O O . GLN A 1 306 ? 12.406 -2.963 -22.627 1.00 74.31 306 GLN A O 1
ATOM 2310 N N . SER A 1 307 ? 11.666 -2.557 -20.552 1.00 73.38 307 SER A N 1
ATOM 2311 C CA . SER A 1 307 ? 11.740 -1.102 -20.682 1.00 73.38 307 SER A CA 1
ATOM 2312 C C . SER A 1 307 ? 13.190 -0.615 -20.810 1.00 73.38 307 SER A C 1
ATOM 2314 O O . SER A 1 307 ? 13.464 0.296 -21.591 1.00 73.38 307 SER A O 1
ATOM 2316 N N . LEU A 1 308 ? 14.132 -1.214 -20.069 1.00 71.75 308 LEU A N 1
ATOM 2317 C CA . LEU A 1 308 ? 15.557 -0.895 -20.180 1.00 71.75 308 LEU A CA 1
ATOM 2318 C C . LEU A 1 308 ? 16.091 -1.259 -21.564 1.00 71.75 308 LEU A C 1
ATOM 2320 O O . LEU A 1 308 ? 16.704 -0.425 -22.223 1.00 71.75 308 LEU A O 1
ATOM 2324 N N . ALA A 1 309 ? 15.818 -2.477 -22.018 1.00 73.12 309 ALA A N 1
ATOM 2325 C CA . ALA A 1 309 ? 16.213 -2.948 -23.334 1.00 73.12 309 ALA A CA 1
ATOM 2326 C C . ALA A 1 309 ? 15.611 -2.074 -24.448 1.00 73.12 309 ALA A C 1
ATOM 2328 O O . ALA A 1 309 ? 16.318 -1.700 -25.382 1.00 73.12 309 ALA A O 1
ATOM 2329 N N . TRP A 1 310 ? 14.356 -1.632 -24.300 1.00 72.31 310 TRP A N 1
ATOM 2330 C CA . TRP A 1 310 ? 13.740 -0.653 -25.197 1.00 72.31 310 TRP A CA 1
ATOM 2331 C C . TRP A 1 310 ? 14.504 0.677 -25.240 1.00 72.31 310 TRP A C 1
ATOM 2333 O O . TRP A 1 310 ? 14.773 1.210 -26.319 1.00 72.31 310 TRP A O 1
ATOM 2343 N N . GLN A 1 311 ? 14.897 1.219 -24.084 1.00 72.12 311 GLN A N 1
ATOM 2344 C CA . GLN A 1 311 ? 15.690 2.448 -24.056 1.00 72.12 311 GLN A CA 1
ATOM 2345 C C . GLN A 1 311 ? 17.076 2.257 -24.677 1.00 72.12 311 GLN A C 1
ATOM 2347 O O . GLN A 1 311 ? 17.504 3.122 -25.436 1.00 72.12 311 GLN A O 1
ATOM 2352 N N . LEU A 1 312 ? 17.747 1.127 -24.441 1.00 71.19 312 LEU A N 1
ATOM 2353 C CA . LEU A 1 312 ? 19.040 0.830 -25.067 1.00 71.19 312 LEU A CA 1
ATOM 2354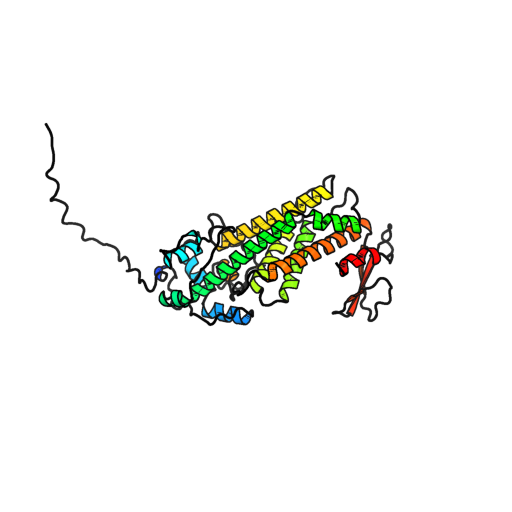 C C . LEU A 1 312 ? 18.926 0.708 -26.591 1.00 71.19 312 LEU A C 1
ATOM 2356 O O . LEU A 1 312 ? 19.741 1.280 -27.312 1.00 71.19 312 LEU A O 1
ATOM 2360 N N . LEU A 1 313 ? 17.890 0.030 -27.094 1.00 71.50 313 LEU A N 1
ATOM 2361 C CA . LEU A 1 313 ? 17.597 -0.042 -28.527 1.00 71.50 313 LEU A CA 1
ATOM 2362 C C . LEU A 1 313 ? 17.343 1.345 -29.125 1.00 71.50 313 LEU A C 1
ATOM 2364 O O . LEU A 1 313 ? 17.829 1.651 -30.214 1.00 71.50 313 LEU A O 1
ATOM 2368 N N . ARG A 1 314 ? 16.612 2.208 -28.416 1.00 73.00 314 ARG A N 1
ATOM 2369 C CA . ARG A 1 314 ? 16.355 3.578 -28.865 1.00 73.00 314 ARG A CA 1
ATOM 2370 C C . ARG A 1 314 ? 17.632 4.419 -28.917 1.00 73.00 314 ARG A C 1
ATOM 2372 O O . ARG A 1 314 ? 17.829 5.111 -29.908 1.00 73.00 314 ARG A O 1
ATOM 2379 N N . LEU A 1 315 ? 18.464 4.372 -27.878 1.00 72.50 315 LEU A N 1
ATOM 2380 C CA . LEU A 1 315 ? 19.696 5.166 -27.794 1.00 72.50 315 LEU A CA 1
ATOM 2381 C C . LEU A 1 315 ? 20.723 4.699 -28.838 1.00 72.50 315 LEU A C 1
ATOM 2383 O O . LEU A 1 315 ? 21.193 5.476 -29.657 1.00 72.50 315 LEU A O 1
ATOM 2387 N N . LYS A 1 316 ? 20.983 3.391 -28.905 1.00 70.75 316 LYS A N 1
ATOM 2388 C CA . LYS A 1 316 ? 22.054 2.830 -29.741 1.00 70.75 316 LYS A CA 1
ATOM 2389 C C . LYS A 1 316 ? 21.664 2.594 -31.199 1.00 70.75 316 LYS A C 1
ATOM 2391 O O . LYS A 1 316 ? 22.495 2.701 -32.096 1.00 70.75 316 LYS A O 1
ATOM 2396 N N . HIS A 1 317 ? 20.418 2.196 -31.439 1.00 70.31 317 HIS A N 1
ATOM 2397 C CA . HIS A 1 317 ? 19.954 1.765 -32.758 1.00 70.31 317 HIS A CA 1
ATOM 2398 C C . HIS A 1 317 ? 18.878 2.684 -33.335 1.00 70.31 317 HIS A C 1
ATOM 2400 O O . HIS A 1 317 ? 18.294 2.337 -34.356 1.00 70.31 317 HIS A O 1
ATOM 2406 N N . GLN A 1 318 ? 18.580 3.823 -32.692 1.00 73.31 318 GLN A N 1
ATOM 2407 C CA . GLN A 1 318 ? 17.477 4.716 -33.074 1.00 73.31 318 GLN A CA 1
ATOM 2408 C C . GLN A 1 318 ? 16.183 3.935 -33.366 1.00 73.31 318 GLN A C 1
ATOM 2410 O O . GLN A 1 318 ? 15.460 4.213 -34.327 1.00 73.31 318 GLN A O 1
ATOM 2415 N N . ALA A 1 319 ? 15.943 2.893 -32.563 1.00 73.19 319 ALA A N 1
ATOM 2416 C CA . ALA A 1 319 ? 14.860 1.955 -32.785 1.00 73.19 319 ALA A CA 1
ATOM 2417 C C . ALA A 1 319 ? 13.494 2.602 -32.515 1.00 73.19 319 ALA A C 1
ATOM 2419 O O . ALA A 1 319 ? 13.317 3.378 -31.573 1.00 73.19 319 ALA A O 1
ATOM 2420 N N . LEU A 1 320 ? 12.514 2.230 -33.332 1.00 71.00 320 LEU A N 1
ATOM 2421 C CA . LEU A 1 320 ? 11.118 2.638 -33.266 1.00 71.00 320 LEU A CA 1
ATOM 2422 C C . LEU A 1 320 ? 10.220 1.400 -33.327 1.00 71.00 320 LEU A C 1
ATOM 2424 O O . LEU A 1 320 ? 10.454 0.500 -34.135 1.00 71.00 320 LEU A O 1
ATOM 2428 N N . VAL A 1 321 ? 9.175 1.376 -32.493 1.00 72.19 321 VAL A N 1
ATOM 2429 C CA . VAL A 1 321 ? 8.085 0.407 -32.636 1.00 72.19 321 VAL A CA 1
ATOM 2430 C C . VAL A 1 321 ? 7.147 0.937 -33.704 1.00 72.19 321 VAL A C 1
ATOM 2432 O O . VAL A 1 321 ? 6.651 2.061 -33.609 1.00 72.19 321 VAL A O 1
ATOM 2435 N N . VAL A 1 322 ? 6.889 0.112 -34.707 1.00 71.12 322 VAL A N 1
ATOM 2436 C CA . VAL A 1 322 ? 5.888 0.355 -35.735 1.00 71.12 322 VAL A CA 1
ATOM 2437 C C . VAL A 1 322 ? 4.711 -0.568 -35.458 1.00 71.12 322 VAL A C 1
ATOM 2439 O O . VAL A 1 322 ? 4.875 -1.782 -35.357 1.00 71.12 322 VAL A O 1
ATOM 2442 N N . ILE A 1 323 ? 3.531 0.028 -35.302 1.00 69.06 323 ILE A N 1
ATOM 2443 C CA . ILE A 1 323 ? 2.265 -0.689 -35.152 1.00 69.06 323 ILE A CA 1
ATOM 2444 C C . ILE A 1 323 ? 1.576 -0.655 -36.511 1.00 69.06 323 ILE A C 1
ATOM 2446 O O . ILE A 1 323 ? 1.213 0.420 -36.994 1.00 69.06 323 ILE A O 1
ATOM 2450 N N . ASN A 1 324 ? 1.415 -1.821 -37.125 1.00 67.25 324 ASN A N 1
ATOM 2451 C CA . ASN A 1 324 ? 0.716 -1.989 -38.387 1.00 67.25 324 ASN A CA 1
ATOM 2452 C C . ASN A 1 324 ? -0.672 -2.583 -38.134 1.00 67.25 324 ASN A C 1
ATOM 2454 O O . ASN A 1 324 ? -0.808 -3.665 -37.559 1.00 67.25 324 ASN A O 1
ATOM 2458 N N . ASP A 1 325 ? -1.702 -1.884 -38.604 1.00 59.94 325 ASP A N 1
ATOM 2459 C CA . ASP A 1 325 ? -3.094 -2.345 -38.587 1.00 59.94 325 ASP A CA 1
ATOM 2460 C C . ASP A 1 325 ? -3.363 -3.248 -39.807 1.00 59.94 325 ASP A C 1
ATOM 2462 O O . ASP A 1 325 ? -4.158 -2.941 -40.697 1.00 59.94 325 ASP A O 1
ATOM 2466 N N . ALA A 1 326 ? -2.580 -4.324 -39.916 1.00 62.34 326 ALA A N 1
ATOM 2467 C CA . ALA A 1 326 ? -2.635 -5.279 -41.015 1.00 62.34 326 ALA A CA 1
ATOM 2468 C C . ALA A 1 326 ? -3.152 -6.635 -40.517 1.00 62.34 326 ALA A C 1
ATOM 2470 O O . ALA A 1 326 ? -2.726 -7.138 -39.483 1.00 62.34 326 ALA A O 1
ATOM 2471 N N . SER A 1 327 ? -4.056 -7.261 -41.279 1.00 58.47 327 SER A N 1
ATOM 2472 C CA . SER A 1 327 ? -4.680 -8.542 -40.906 1.00 58.47 327 SER A CA 1
ATOM 2473 C C . SER A 1 327 ? -3.697 -9.721 -40.852 1.00 58.47 327 SER A C 1
ATOM 2475 O O . SER A 1 327 ? -3.911 -10.674 -40.094 1.00 58.47 327 SER A O 1
ATOM 2477 N N . ASP A 1 328 ? -2.621 -9.633 -41.638 1.00 60.69 328 ASP A N 1
ATOM 2478 C CA . ASP A 1 328 ? -1.524 -10.591 -41.709 1.00 60.69 328 ASP A CA 1
ATOM 2479 C C . ASP A 1 328 ? -0.197 -9.840 -41.555 1.00 60.69 328 ASP A C 1
ATOM 2481 O O . ASP A 1 328 ? 0.064 -8.889 -42.292 1.00 60.69 328 ASP A O 1
ATOM 2485 N N . CYS A 1 329 ? 0.642 -10.277 -40.613 1.00 64.81 329 CYS A N 1
ATOM 2486 C CA . CYS A 1 329 ? 1.986 -9.734 -40.421 1.00 64.81 329 CYS A CA 1
ATOM 2487 C C . CYS A 1 329 ? 2.869 -10.233 -41.566 1.00 64.81 329 CYS A C 1
ATOM 2489 O O . CYS A 1 329 ? 3.398 -11.345 -41.534 1.00 64.81 329 CYS A O 1
ATOM 2491 N N . THR A 1 330 ? 2.887 -9.469 -42.658 1.00 59.44 330 THR A N 1
ATOM 2492 C CA . THR A 1 330 ? 3.519 -9.876 -43.921 1.00 59.44 330 THR A CA 1
ATOM 2493 C C . THR A 1 330 ? 5.016 -9.615 -43.953 1.00 59.44 330 THR A C 1
ATOM 2495 O O . THR A 1 330 ? 5.710 -10.198 -44.791 1.00 59.44 330 THR A O 1
ATOM 2498 N N . ASP A 1 331 ? 5.520 -8.759 -43.064 1.00 61.66 331 ASP A N 1
ATOM 2499 C CA . ASP A 1 331 ? 6.946 -8.491 -42.979 1.00 61.66 331 ASP A CA 1
ATOM 2500 C C . ASP A 1 331 ? 7.633 -9.504 -42.053 1.00 61.66 331 ASP A C 1
ATOM 2502 O O . ASP A 1 331 ? 7.096 -9.898 -41.019 1.00 61.66 331 ASP A O 1
ATOM 2506 N N . LYS A 1 332 ? 8.856 -9.934 -42.395 1.00 57.47 332 LYS A N 1
ATOM 2507 C CA . LYS A 1 332 ? 9.599 -10.941 -41.599 1.00 57.47 332 LYS A CA 1
ATOM 2508 C C . LYS A 1 332 ? 9.943 -10.463 -40.182 1.00 57.47 332 LYS A C 1
ATOM 2510 O O . LYS A 1 332 ? 10.399 -11.256 -39.367 1.00 57.47 332 LYS A O 1
ATOM 2515 N N . ASN A 1 333 ? 9.741 -9.174 -39.927 1.00 60.28 333 ASN A N 1
ATOM 2516 C CA . ASN A 1 333 ? 10.094 -8.467 -38.706 1.00 60.28 333 ASN A CA 1
ATOM 2517 C C . ASN A 1 333 ? 8.849 -7.944 -37.972 1.00 60.28 333 ASN A C 1
ATOM 2519 O O . ASN A 1 333 ? 8.924 -6.921 -37.296 1.00 60.28 333 ASN A O 1
ATOM 2523 N N . GLU A 1 334 ? 7.706 -8.611 -38.110 1.00 66.31 334 GLU A N 1
ATOM 2524 C CA . GLU A 1 334 ? 6.473 -8.256 -37.409 1.00 66.31 334 GLU A CA 1
ATOM 2525 C C . GLU A 1 334 ? 5.980 -9.433 -36.554 1.00 66.31 334 GLU A C 1
ATOM 2527 O O . GLU A 1 334 ? 5.902 -10.570 -37.017 1.00 66.31 334 GLU A O 1
ATOM 2532 N N . VAL A 1 335 ? 5.642 -9.156 -35.296 1.00 64.81 335 VAL A N 1
ATOM 2533 C CA . VAL A 1 335 ? 5.022 -10.092 -34.353 1.00 64.81 335 VAL A CA 1
ATOM 2534 C C . VAL A 1 335 ? 3.542 -9.748 -34.246 1.00 64.81 335 VAL A C 1
ATOM 2536 O O . VAL A 1 335 ? 3.181 -8.589 -34.042 1.00 64.81 335 VAL A O 1
ATOM 2539 N N . LYS A 1 336 ? 2.677 -10.754 -34.389 1.00 63.50 336 LYS A N 1
ATOM 2540 C CA . LYS A 1 336 ? 1.230 -10.567 -34.266 1.00 63.50 336 LYS A CA 1
ATOM 2541 C C . LYS A 1 336 ? 0.833 -10.450 -32.800 1.00 63.50 336 LYS A C 1
ATOM 2543 O O . LYS A 1 336 ? 1.151 -11.342 -32.020 1.00 63.50 336 LYS A O 1
ATOM 2548 N N . ASP A 1 337 ? 0.080 -9.409 -32.468 1.00 60.56 337 ASP A N 1
ATOM 2549 C CA . ASP A 1 337 ? -0.687 -9.330 -31.231 1.00 60.56 337 ASP A CA 1
ATOM 2550 C C . ASP A 1 337 ? -1.769 -10.424 -31.247 1.00 60.56 337 ASP A C 1
ATOM 2552 O O . ASP A 1 337 ? -2.687 -10.357 -32.079 1.00 60.56 337 ASP A O 1
ATOM 2556 N N . PRO A 1 338 ? -1.683 -11.442 -30.375 1.00 55.81 338 PRO A N 1
ATOM 2557 C CA . PRO A 1 338 ? -2.677 -12.506 -30.338 1.00 55.81 338 PRO A CA 1
ATOM 2558 C C . PRO A 1 338 ? -4.057 -12.013 -29.876 1.00 55.81 338 PRO A C 1
ATOM 2560 O O . PRO A 1 338 ? -5.058 -12.619 -30.263 1.00 55.81 338 PRO A O 1
ATOM 2563 N N . ASP A 1 339 ? -4.123 -10.915 -29.118 1.00 54.09 339 ASP A N 1
ATOM 2564 C CA . ASP A 1 339 ? -5.341 -10.431 -28.467 1.00 54.09 339 ASP A CA 1
ATOM 2565 C C . ASP A 1 339 ? -6.024 -9.304 -29.254 1.00 54.09 339 ASP A C 1
ATOM 2567 O O . ASP A 1 339 ? -7.254 -9.234 -29.293 1.00 54.09 339 ASP A O 1
ATOM 2571 N N . ASN A 1 340 ? -5.250 -8.444 -29.927 1.00 59.97 340 ASN A N 1
ATOM 2572 C CA . ASN A 1 340 ? -5.783 -7.258 -30.615 1.00 59.97 340 ASN A CA 1
ATOM 2573 C C . ASN A 1 340 ? -5.676 -7.295 -32.147 1.00 59.97 340 ASN A C 1
ATOM 2575 O O . ASN A 1 340 ? -6.234 -6.430 -32.819 1.00 59.97 340 ASN A O 1
ATOM 2579 N N . GLY A 1 341 ? -4.987 -8.286 -32.724 1.00 63.41 341 GLY A N 1
ATOM 2580 C CA . GLY A 1 341 ? -4.878 -8.448 -34.178 1.00 63.41 341 GLY A CA 1
ATOM 2581 C C . GLY A 1 341 ? -3.959 -7.445 -34.886 1.00 63.41 341 GLY A C 1
ATOM 2582 O O . GLY A 1 341 ? -3.936 -7.442 -36.114 1.00 63.41 341 GLY A O 1
ATOM 2583 N N . TYR A 1 342 ? -3.197 -6.641 -34.140 1.00 64.88 342 TYR A N 1
ATOM 2584 C CA . TYR A 1 342 ? -2.158 -5.757 -34.673 1.00 64.88 342 TYR A CA 1
ATOM 2585 C C . TYR A 1 342 ? -0.869 -6.519 -34.995 1.00 64.88 342 TYR A C 1
ATOM 2587 O O . TYR A 1 342 ? -0.613 -7.592 -34.451 1.00 64.88 342 TYR A O 1
ATOM 2595 N N . CYS A 1 343 ? -0.028 -5.934 -35.842 1.00 69.00 343 CYS A N 1
ATOM 2596 C CA . CYS A 1 343 ? 1.334 -6.396 -36.087 1.00 69.00 343 CYS A CA 1
ATOM 2597 C C . CYS A 1 343 ? 2.327 -5.377 -35.526 1.00 69.00 343 CYS A C 1
ATOM 2599 O O . CYS A 1 343 ? 2.296 -4.204 -35.899 1.00 69.00 343 CYS A O 1
ATOM 2601 N N . TYR A 1 344 ? 3.208 -5.816 -34.631 1.00 70.62 344 TYR A N 1
ATOM 2602 C CA . TYR A 1 344 ? 4.262 -4.992 -34.047 1.00 70.62 344 TYR A CA 1
ATOM 2603 C C . TYR A 1 344 ? 5.601 -5.331 -34.689 1.00 70.62 344 TYR A C 1
ATOM 2605 O O . TYR A 1 344 ? 6.022 -6.484 -34.660 1.00 70.62 344 TYR A O 1
ATOM 2613 N N . GLY A 1 345 ? 6.303 -4.340 -35.229 1.00 68.50 345 GLY A N 1
ATOM 2614 C CA . GLY A 1 345 ? 7.667 -4.511 -35.727 1.00 68.50 345 GLY A CA 1
ATOM 2615 C C . GLY A 1 345 ? 8.617 -3.482 -35.136 1.00 68.50 345 GLY A C 1
ATOM 2616 O O . GLY A 1 345 ? 8.208 -2.363 -34.831 1.00 68.50 345 GLY A O 1
ATOM 2617 N N . MET A 1 346 ? 9.893 -3.837 -34.982 1.00 70.75 346 MET A N 1
ATOM 2618 C CA . MET A 1 346 ? 10.936 -2.859 -34.671 1.00 70.75 346 MET A CA 1
ATOM 2619 C C . MET A 1 346 ? 11.724 -2.489 -35.918 1.00 70.75 346 MET A C 1
ATOM 2621 O O . MET A 1 346 ? 12.266 -3.341 -36.629 1.00 70.75 346 MET A O 1
ATOM 2625 N N . MET A 1 347 ? 11.798 -1.184 -36.156 1.00 74.19 347 MET A N 1
ATOM 2626 C CA . MET A 1 347 ? 12.561 -0.576 -37.238 1.00 74.19 347 MET A CA 1
ATOM 2627 C C . MET A 1 347 ? 13.610 0.367 -36.664 1.00 74.19 347 MET A C 1
ATOM 2629 O O . MET A 1 347 ? 13.420 0.945 -35.601 1.00 74.19 347 MET A O 1
ATOM 2633 N N . GLN A 1 348 ? 14.720 0.523 -37.366 1.00 74.19 348 GLN A N 1
ATOM 2634 C CA . GLN A 1 348 ? 15.799 1.446 -37.038 1.00 74.19 348 GLN A CA 1
ATOM 2635 C C . GLN A 1 348 ? 15.669 2.692 -37.913 1.00 74.19 348 GLN A C 1
ATOM 2637 O O . GLN A 1 348 ? 15.439 2.575 -39.111 1.00 74.19 348 GLN A O 1
ATOM 2642 N N . LEU A 1 349 ? 15.853 3.888 -37.361 1.00 71.44 349 LEU A N 1
ATOM 2643 C CA . LEU A 1 349 ? 16.106 5.068 -38.191 1.00 71.44 349 LEU A CA 1
ATOM 2644 C C . LEU A 1 349 ? 17.509 4.994 -38.807 1.00 71.44 349 LEU A C 1
ATOM 2646 O O . LEU A 1 349 ? 18.477 4.605 -38.153 1.00 71.44 349 LEU A O 1
ATOM 2650 N N . SER A 1 350 ? 17.629 5.359 -40.081 1.00 73.50 350 SER A N 1
ATOM 2651 C CA . SER A 1 350 ? 18.933 5.582 -40.703 1.00 73.50 350 SER A CA 1
ATOM 2652 C C . SER A 1 350 ? 19.689 6.701 -39.979 1.00 73.50 350 SER A C 1
ATOM 2654 O O . SER A 1 350 ? 19.069 7.596 -39.417 1.00 73.50 350 SER A O 1
ATOM 2656 N N . GLU A 1 351 ? 21.025 6.691 -40.032 1.00 68.69 351 GLU A N 1
ATOM 2657 C CA . GLU A 1 351 ? 21.877 7.678 -39.333 1.00 68.69 351 GLU A CA 1
ATOM 2658 C C . GLU A 1 351 ? 21.547 9.144 -39.674 1.00 68.69 351 GLU A C 1
ATOM 2660 O O . GLU A 1 351 ? 21.786 10.045 -38.875 1.00 68.69 351 GLU A O 1
ATOM 2665 N N . ASP A 1 352 ? 20.980 9.397 -40.857 1.00 73.06 352 ASP A N 1
ATOM 2666 C CA . ASP A 1 352 ? 20.539 10.720 -41.309 1.00 73.06 352 ASP A CA 1
ATOM 2667 C C . ASP A 1 352 ? 19.100 11.082 -40.886 1.00 73.06 352 ASP A C 1
ATOM 2669 O O . ASP A 1 352 ? 18.612 12.159 -41.227 1.00 73.06 352 ASP A O 1
ATOM 2673 N N . GLY A 1 353 ? 18.414 10.185 -40.175 1.00 67.44 353 GLY A N 1
ATOM 2674 C CA . GLY A 1 353 ? 17.056 10.340 -39.660 1.00 67.44 353 GLY A CA 1
ATOM 2675 C C . GLY A 1 353 ? 15.944 10.303 -40.713 1.00 67.44 353 GLY A C 1
ATOM 2676 O O . GLY A 1 353 ? 14.791 10.574 -40.381 1.00 67.44 353 GLY A O 1
ATOM 2677 N N . ASN A 1 354 ? 16.256 10.001 -41.979 1.00 71.69 354 ASN A N 1
ATOM 2678 C CA . ASN A 1 354 ? 15.310 10.179 -43.088 1.00 71.69 354 ASN A CA 1
ATOM 2679 C C . ASN A 1 354 ? 14.608 8.895 -43.542 1.00 71.69 354 ASN A C 1
ATOM 2681 O O . ASN A 1 354 ? 13.614 8.978 -44.263 1.00 71.69 354 ASN A O 1
ATOM 2685 N N . ASN A 1 355 ? 15.108 7.716 -43.162 1.00 71.69 355 ASN A N 1
ATOM 2686 C CA . ASN A 1 355 ? 14.566 6.434 -43.603 1.00 71.69 355 ASN A CA 1
ATOM 2687 C C . ASN A 1 355 ? 14.372 5.470 -42.432 1.00 71.69 355 ASN A C 1
ATOM 2689 O O . ASN A 1 355 ? 15.150 5.463 -41.482 1.00 71.69 355 ASN A O 1
ATOM 2693 N N . LEU A 1 356 ? 13.357 4.611 -42.544 1.00 65.44 356 LEU A N 1
ATOM 2694 C CA . LEU A 1 356 ? 13.187 3.449 -41.676 1.00 65.44 356 LEU A CA 1
ATOM 2695 C C . LEU A 1 356 ? 13.881 2.244 -42.319 1.00 65.44 356 LEU A C 1
ATOM 2697 O O . LEU A 1 356 ? 13.578 1.859 -43.448 1.00 65.44 356 LEU A O 1
ATOM 2701 N N . LEU A 1 357 ? 14.824 1.663 -41.593 1.00 68.88 357 LEU A N 1
ATOM 2702 C CA . LEU A 1 357 ? 15.532 0.434 -41.907 1.00 68.88 357 LEU A CA 1
ATOM 2703 C C . LEU A 1 357 ? 14.867 -0.712 -41.130 1.00 68.88 357 LEU A C 1
ATOM 2705 O O . LEU A 1 357 ? 14.682 -0.629 -39.918 1.00 68.88 357 LEU A O 1
ATOM 2709 N N . GLY A 1 358 ? 14.481 -1.788 -41.813 1.00 62.38 358 GLY A N 1
ATOM 2710 C CA . GLY A 1 358 ? 13.993 -2.999 -41.142 1.00 62.38 358 GLY A CA 1
ATOM 2711 C C . GLY A 1 358 ? 15.139 -3.841 -40.563 1.00 62.38 358 GLY A C 1
ATOM 2712 O O . GLY A 1 358 ? 16.280 -3.710 -41.001 1.00 62.38 358 GLY A O 1
ATOM 2713 N N . GLY A 1 359 ? 14.828 -4.762 -39.641 1.00 58.28 359 GLY A N 1
ATOM 2714 C CA . GLY A 1 359 ? 15.728 -5.880 -39.309 1.00 58.28 359 GLY A CA 1
ATOM 2715 C C . GLY A 1 359 ? 16.426 -5.862 -37.945 1.00 58.28 359 GLY A C 1
ATOM 2716 O O . GLY A 1 359 ? 17.472 -6.490 -37.824 1.00 58.28 359 GLY A O 1
ATOM 2717 N N . ILE A 1 360 ? 15.871 -5.208 -36.917 1.00 59.22 360 ILE A N 1
ATOM 2718 C CA . ILE A 1 360 ? 16.376 -5.334 -35.528 1.00 59.22 360 ILE A CA 1
ATOM 2719 C C . ILE A 1 360 ? 15.578 -6.316 -34.654 1.00 59.22 360 ILE A C 1
ATOM 2721 O O . ILE A 1 360 ? 15.901 -6.496 -33.481 1.00 59.22 360 ILE A O 1
ATOM 2725 N N . ASN A 1 361 ? 14.574 -7.002 -35.211 1.00 53.94 361 ASN A N 1
ATOM 2726 C CA . ASN A 1 361 ? 13.751 -7.949 -34.454 1.00 53.94 361 ASN A CA 1
ATOM 2727 C C . ASN A 1 361 ? 14.535 -9.135 -33.879 1.00 53.94 361 ASN A C 1
ATOM 2729 O O . ASN A 1 361 ? 14.161 -9.602 -32.816 1.00 53.94 361 ASN A O 1
ATOM 2733 N N . ASP A 1 362 ? 15.626 -9.592 -34.503 1.00 53.72 362 ASP A N 1
ATOM 2734 C CA . ASP A 1 362 ? 16.460 -10.667 -33.933 1.00 53.72 362 ASP A CA 1
ATOM 2735 C C . ASP A 1 362 ? 17.125 -10.239 -32.612 1.00 53.72 362 ASP A C 1
ATOM 2737 O O . ASP A 1 362 ? 17.257 -11.041 -31.692 1.00 53.72 362 ASP A O 1
ATOM 2741 N N . ILE A 1 363 ? 17.505 -8.959 -32.496 1.00 50.88 363 ILE A N 1
ATOM 2742 C CA . ILE A 1 363 ? 18.078 -8.381 -31.267 1.00 50.88 363 ILE A CA 1
ATOM 2743 C C . ILE A 1 363 ? 17.000 -8.238 -30.196 1.00 50.88 363 ILE A C 1
ATOM 2745 O O . ILE A 1 363 ? 17.284 -8.282 -29.007 1.00 50.88 363 ILE A O 1
ATOM 2749 N N . ALA A 1 364 ? 15.753 -8.085 -30.618 1.00 50.91 364 ALA A N 1
ATOM 2750 C CA . ALA A 1 364 ? 14.654 -7.706 -29.763 1.00 50.91 364 ALA A CA 1
ATOM 2751 C C . ALA A 1 364 ? 13.652 -8.843 -29.500 1.00 50.91 364 ALA A C 1
ATOM 2753 O O . ALA A 1 364 ? 12.771 -8.689 -28.669 1.00 50.91 364 ALA A O 1
ATOM 2754 N N . TYR A 1 365 ? 13.815 -10.004 -30.136 1.00 53.66 365 TYR A N 1
ATOM 2755 C CA . TYR A 1 365 ? 13.109 -11.252 -29.832 1.00 53.66 365 TYR A CA 1
ATOM 2756 C C . TYR A 1 365 ? 13.217 -11.651 -28.345 1.00 53.66 365 TYR A C 1
ATOM 2758 O O . TYR A 1 365 ? 12.197 -12.017 -27.762 1.00 53.66 365 TYR A O 1
ATOM 2766 N N . PRO A 1 366 ? 14.383 -11.481 -27.682 1.00 54.34 366 PRO A N 1
ATOM 2767 C CA . PRO A 1 366 ? 14.508 -11.682 -26.238 1.00 54.34 366 PRO A CA 1
ATOM 2768 C C . PRO A 1 366 ? 13.627 -10.756 -25.383 1.00 54.34 366 PRO A C 1
ATOM 2770 O O . PRO A 1 366 ? 13.378 -11.076 -24.231 1.00 54.34 366 PRO A O 1
ATOM 2773 N N . LEU A 1 367 ? 13.120 -9.630 -25.912 1.00 54.56 367 LEU A N 1
ATOM 2774 C CA . LEU A 1 367 ? 12.168 -8.773 -25.183 1.00 54.56 367 LEU A CA 1
ATOM 2775 C C . LEU A 1 367 ? 10.809 -9.441 -24.968 1.00 54.56 367 LEU A C 1
ATOM 2777 O O . LEU A 1 367 ? 10.068 -9.015 -24.085 1.00 54.56 367 LEU A O 1
ATOM 2781 N N . TRP A 1 368 ? 10.445 -10.393 -25.827 1.00 53.03 368 TRP A N 1
ATOM 2782 C CA . TRP A 1 368 ? 9.083 -10.920 -25.916 1.00 53.03 368 TRP A CA 1
ATOM 2783 C C . TRP A 1 368 ? 8.933 -12.310 -25.285 1.00 53.03 368 TRP A C 1
ATOM 2785 O O . TRP A 1 368 ? 7.827 -12.644 -24.868 1.00 53.03 368 TRP A O 1
ATOM 2795 N N . ASP A 1 369 ? 10.025 -13.081 -25.190 1.00 46.22 369 ASP A N 1
ATOM 2796 C CA . ASP A 1 369 ? 10.031 -14.488 -24.747 1.00 46.22 369 ASP A CA 1
ATOM 2797 C C . ASP A 1 369 ? 10.772 -14.749 -23.407 1.00 46.22 369 ASP A C 1
ATOM 2799 O O . ASP A 1 369 ? 10.656 -15.852 -22.865 1.00 46.22 369 ASP A O 1
ATOM 2803 N N . GLU A 1 370 ? 11.509 -13.773 -22.856 1.00 43.09 370 GLU A N 1
ATOM 2804 C CA . GLU A 1 370 ? 12.137 -13.810 -21.511 1.00 43.09 370 GLU A CA 1
ATOM 2805 C C . GLU A 1 370 ? 11.510 -12.778 -20.575 1.00 43.09 370 GLU A C 1
ATOM 2807 O O . GLU A 1 370 ? 11.529 -13.023 -19.340 1.00 43.09 370 GLU A O 1
#

Organism: NCBI:txid191047

Radius of gyration: 28.41 Å; chains: 1; bounding box: 56×34×117 Å

pLDDT: mean 72.25, std 15.81, range [29.5, 94.62]

Secondary structure (DSSP, 8-state):
-------SSS--S---S---------TT-SSGGGTTT------------SSHHHHHHHHHHHTHHHHHHHHHHHS-STTHHHHHHHHH-TTS-TTTB--SSTTS-B--TT--HHHHHHTT-HHHHHHHHHHHHHHHHHHHHHHHHHHHHH-HHHHHHHHHHHH-PPPTT----HHHHHHHHHHHHHHHHHT-GGGHHHHHHHHHHHHHHHHTTT-----S-HHHHHHHHHHHHHHHHHHHHHHHHHHHHT-TT--GGGS-GGGSS--S---S-HHHHHSGGGTT--S-TTTTHHHHHHHHHHHHHHHHHHHHHHHHH-EEEEEE--SS--STTEEE-TTT--EEEEEEEPTTSS-EEE--HHHHTHHHH-